Protein AF-A0A7C2TZE7-F1 (afdb_monomer)

Sequence (298 aa):
MKKILPLFGFMFGLFTLPTWSQPNPSKLKIFISVDMEGIGGVVHGDQTSASGGEYNRARKLMVEEVNAAIAGALEAGATEILVNDSHGSMRNILLEDLRPPAQLLSNFFKPMGMMQGLDQTFNAVFFIGYHAKAGSAVGVLAHTGSSTIVDLKINGVSVGEGGMNIFAAGALGVPVVLVTGDQETVAQTRQLINNVEGVIVKEAIGTNAAKFMQPEEARKLIRDGARDALRRLKEFKPYRLASPYKFEITFSTTAHADIAEQIPTVTRQDAKTISYTTSDYLSGYRLLRVLYRYLRAD

Radius of gyration: 22.99 Å; Cα contacts (8 Å, |Δi|>4): 644; chains: 1; bounding box: 63×89×57 Å

Structure (mmCIF, N/CA/C/O backbone):
data_AF-A0A7C2TZE7-F1
#
_entry.id   AF-A0A7C2TZE7-F1
#
loop_
_atom_site.group_PDB
_atom_site.id
_atom_site.type_symbol
_atom_site.label_atom_id
_atom_site.label_alt_id
_atom_site.label_comp_id
_atom_site.label_asym_id
_atom_site.label_entity_id
_atom_site.label_seq_id
_atom_site.pdbx_PDB_ins_code
_atom_site.Cartn_x
_atom_site.Cartn_y
_atom_site.Cartn_z
_atom_site.occupancy
_atom_site.B_iso_or_equiv
_atom_site.auth_seq_id
_atom_site.auth_comp_id
_atom_site.auth_asym_id
_atom_site.auth_atom_id
_atom_site.pdbx_PDB_model_num
ATOM 1 N N . MET A 1 1 ? -42.428 69.231 -30.326 1.00 41.62 1 MET A N 1
ATOM 2 C CA . MET A 1 1 ? -42.175 68.263 -31.419 1.00 41.62 1 MET A CA 1
ATOM 3 C C . MET A 1 1 ? -40.834 67.585 -31.176 1.00 41.62 1 MET A C 1
ATOM 5 O O . MET A 1 1 ? -39.886 68.284 -30.866 1.00 41.62 1 MET A O 1
ATOM 9 N N . LYS A 1 2 ? -40.801 66.255 -31.344 1.00 42.66 2 LYS A N 1
ATOM 10 C CA . LYS A 1 2 ? -39.636 65.346 -31.399 1.00 42.66 2 LYS A CA 1
ATOM 11 C C . LYS A 1 2 ? -38.809 65.137 -30.115 1.00 42.66 2 LYS A C 1
ATOM 13 O O . LYS A 1 2 ? -37.950 65.924 -29.748 1.00 42.66 2 LYS A O 1
ATOM 18 N N . LYS A 1 3 ? -39.071 63.973 -29.504 1.00 42.41 3 LYS A N 1
ATOM 19 C CA . LYS A 1 3 ? -38.195 63.218 -28.597 1.00 42.41 3 LYS A CA 1
ATOM 20 C C . LYS A 1 3 ? -36.857 62.918 -29.288 1.00 42.41 3 LYS A C 1
ATOM 22 O O . LYS A 1 3 ? -36.888 62.428 -30.415 1.00 42.41 3 LYS A O 1
ATOM 27 N N . ILE A 1 4 ? -35.732 63.097 -28.596 1.00 44.69 4 ILE A N 1
ATOM 28 C CA . ILE A 1 4 ? -34.480 62.375 -28.874 1.00 44.69 4 ILE A CA 1
ATOM 29 C C . ILE A 1 4 ? -33.917 61.913 -27.524 1.00 44.69 4 ILE A C 1
ATOM 31 O O . ILE A 1 4 ? -33.669 62.714 -26.629 1.00 44.69 4 ILE A O 1
ATOM 35 N N . LEU A 1 5 ? -33.842 60.593 -27.380 1.00 42.66 5 LEU A N 1
ATOM 36 C CA . LEU A 1 5 ? -33.388 59.826 -26.221 1.00 42.66 5 LEU A CA 1
ATOM 37 C C . LEU A 1 5 ? -31.843 59.771 -26.221 1.00 42.66 5 LEU A C 1
ATOM 39 O O . LEU A 1 5 ? -31.273 59.686 -27.311 1.00 42.66 5 LEU A O 1
ATOM 43 N N . PRO A 1 6 ? -31.143 59.777 -25.071 1.00 47.00 6 PRO A N 1
ATOM 44 C CA . PRO A 1 6 ? -29.692 59.616 -25.060 1.00 47.00 6 PRO A CA 1
ATOM 45 C C . PRO A 1 6 ? -29.305 58.157 -25.341 1.00 47.00 6 PRO A C 1
ATOM 47 O O . PRO A 1 6 ? -29.829 57.225 -24.730 1.00 47.00 6 PRO A O 1
ATOM 50 N N . LEU A 1 7 ? -28.376 57.968 -26.277 1.00 40.66 7 LEU A N 1
ATOM 51 C CA . LEU A 1 7 ? -27.779 56.681 -26.620 1.00 40.66 7 LEU A CA 1
ATOM 52 C C . LEU A 1 7 ? -26.731 56.326 -25.549 1.00 40.66 7 LEU A C 1
ATOM 54 O O . LEU A 1 7 ? -25.614 56.836 -25.572 1.00 40.66 7 LEU A O 1
ATOM 58 N N . PHE A 1 8 ? -27.098 55.481 -24.584 1.00 41.75 8 PHE A N 1
ATOM 59 C CA . PHE A 1 8 ? -26.142 54.856 -23.667 1.00 41.75 8 PHE A CA 1
ATOM 60 C C . PHE A 1 8 ? -25.378 53.762 -24.424 1.00 41.75 8 PHE A C 1
ATOM 62 O O . PHE A 1 8 ? -25.946 52.735 -24.791 1.00 41.75 8 PHE A O 1
ATOM 69 N N . GLY A 1 9 ? -24.087 53.987 -24.670 1.00 38.91 9 GLY A N 1
ATOM 70 C CA . GLY A 1 9 ? -23.181 52.965 -25.187 1.00 38.91 9 GLY A CA 1
ATOM 71 C C . GLY A 1 9 ? -22.909 51.910 -24.117 1.00 38.91 9 GLY A C 1
ATOM 72 O O . GLY A 1 9 ? -22.138 52.148 -23.192 1.00 38.91 9 GLY A O 1
ATOM 73 N N . PHE A 1 10 ? -23.537 50.742 -24.239 1.00 40.19 10 PHE A N 1
ATOM 74 C CA . PHE A 1 10 ? -23.166 49.556 -23.472 1.00 40.19 10 PHE A CA 1
ATOM 75 C C . PHE A 1 10 ? -21.952 48.905 -24.149 1.00 40.19 10 PHE A C 1
ATOM 77 O O . PHE A 1 10 ? -22.080 48.257 -25.188 1.00 40.19 10 PHE A O 1
ATOM 84 N N . MET A 1 11 ? -20.760 49.088 -23.576 1.00 41.41 11 MET A N 1
ATOM 85 C CA . MET A 1 11 ? -19.605 48.243 -23.889 1.00 41.41 11 MET A CA 1
ATOM 86 C C . MET A 1 11 ? -19.910 46.818 -23.415 1.00 41.41 11 MET A C 1
ATOM 88 O O . MET A 1 11 ? -19.825 46.522 -22.224 1.00 41.41 11 MET A O 1
ATOM 92 N N . PHE A 1 12 ? -20.249 45.923 -24.343 1.00 40.91 12 PHE A N 1
ATOM 93 C CA . PHE A 1 12 ? -20.173 44.486 -24.097 1.00 40.91 12 PHE A CA 1
ATOM 94 C C . PHE A 1 12 ? -18.693 44.100 -24.003 1.00 40.91 12 PHE A C 1
ATOM 96 O O . PHE A 1 12 ? -18.028 43.857 -25.009 1.00 40.91 12 PHE A O 1
ATOM 103 N N . GLY A 1 13 ? -18.158 44.079 -22.782 1.00 42.09 13 GLY A N 1
ATOM 104 C CA . GLY A 1 13 ? -16.920 43.364 -22.507 1.00 42.09 13 GLY A CA 1
ATOM 105 C C . GLY A 1 13 ? -17.148 41.885 -22.807 1.00 42.09 13 GLY A C 1
ATOM 106 O O . GLY A 1 13 ? -18.014 4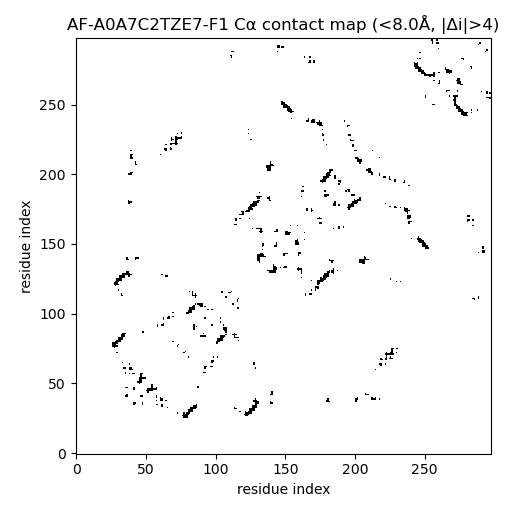1.260 -22.194 1.00 42.09 13 GLY A O 1
ATOM 107 N N . LEU A 1 14 ? -16.398 41.328 -23.761 1.00 43.56 14 LEU A N 1
ATOM 108 C CA . LEU A 1 14 ? -16.296 39.882 -23.920 1.00 43.56 14 LEU A CA 1
ATOM 109 C C . LEU A 1 14 ? -15.672 39.314 -22.641 1.00 43.56 14 LEU A C 1
ATOM 111 O O . LEU A 1 14 ? -14.454 39.289 -22.485 1.00 43.56 14 LEU A O 1
ATOM 115 N N . PHE A 1 15 ? -16.512 38.851 -21.718 1.00 42.97 15 PHE A N 1
ATOM 116 C CA . PHE A 1 15 ? -16.081 37.924 -20.685 1.00 42.97 15 PHE A CA 1
ATOM 117 C C . PHE A 1 15 ? -15.797 36.590 -21.371 1.00 42.97 15 PHE A C 1
ATOM 119 O O . PHE A 1 15 ? -16.703 35.806 -21.654 1.00 42.97 15 PHE A O 1
ATOM 126 N N . THR A 1 16 ? -14.526 36.339 -21.672 1.00 45.34 16 THR A N 1
ATOM 127 C CA . THR A 1 16 ? -14.053 34.992 -21.977 1.00 45.34 16 THR A CA 1
ATOM 128 C C . THR A 1 16 ? -14.260 34.153 -20.722 1.00 45.34 16 THR A C 1
ATOM 130 O O . THR A 1 16 ? -13.518 34.284 -19.748 1.00 45.34 16 THR A O 1
ATOM 133 N N . LEU A 1 17 ? -15.309 33.331 -20.719 1.00 38.84 17 LEU A N 1
ATOM 134 C CA . LEU A 1 17 ? -15.465 32.267 -19.733 1.00 38.84 17 LEU A CA 1
ATOM 135 C C . LEU A 1 17 ? -14.164 31.449 -19.713 1.00 38.84 17 LEU A C 1
ATOM 137 O O . LEU A 1 17 ? -13.634 31.164 -20.793 1.00 38.84 17 LEU A O 1
ATOM 141 N N . PRO A 1 18 ? -13.630 31.072 -18.538 1.00 42.00 18 PRO A N 1
ATOM 142 C CA . PRO A 1 18 ? -12.481 30.187 -18.485 1.00 42.00 18 PRO A CA 1
ATOM 143 C C . PRO A 1 18 ? -12.870 28.897 -19.204 1.00 42.00 18 PRO A C 1
ATOM 145 O O . PRO A 1 18 ? -13.768 28.166 -18.780 1.00 42.00 18 PRO A O 1
ATOM 148 N N . THR A 1 19 ? -12.233 28.650 -20.344 1.00 40.41 19 THR A N 1
ATOM 149 C CA . THR A 1 19 ? -12.335 27.376 -21.036 1.00 40.41 19 THR A CA 1
ATOM 150 C C . THR A 1 19 ? -11.707 26.346 -20.116 1.00 40.41 19 THR A C 1
ATOM 152 O O . THR A 1 19 ? -10.484 26.289 -19.989 1.00 40.41 19 THR A O 1
ATOM 155 N N . TRP A 1 20 ? -12.541 25.560 -19.442 1.00 44.09 20 TRP A N 1
ATOM 156 C CA . TRP A 1 20 ? -12.111 24.318 -18.821 1.00 44.09 20 TRP A CA 1
ATOM 157 C C . TRP A 1 20 ? -11.429 23.504 -19.916 1.00 44.09 20 TRP A C 1
ATOM 159 O O . TRP A 1 20 ? -12.074 23.108 -20.892 1.00 44.09 20 TRP A O 1
ATOM 169 N N . SER A 1 21 ? -10.108 23.352 -19.817 1.00 46.38 21 SER A N 1
ATOM 170 C CA . SER A 1 21 ? -9.368 22.527 -20.756 1.00 46.38 21 SER A CA 1
ATOM 171 C C . SER A 1 21 ? -9.923 21.114 -20.648 1.00 46.38 21 SER A C 1
ATOM 173 O O . SER A 1 21 ? -9.940 20.504 -19.580 1.00 46.38 21 SER A O 1
ATOM 175 N N . GLN A 1 22 ? -10.434 20.604 -21.763 1.00 46.91 22 GLN A N 1
ATOM 176 C CA . GLN A 1 22 ? -10.773 19.194 -21.856 1.00 46.91 22 GLN A CA 1
ATOM 177 C C . GLN A 1 22 ? -9.486 18.391 -21.601 1.00 46.91 22 GLN A C 1
ATOM 179 O O . GLN A 1 22 ? -8.431 18.781 -22.119 1.00 46.91 22 GLN A O 1
ATOM 184 N N . PRO A 1 23 ? -9.525 17.313 -20.800 1.00 44.50 23 PRO A N 1
ATOM 185 C CA . PRO A 1 23 ? -8.349 16.494 -20.546 1.00 44.50 23 PRO A CA 1
ATOM 186 C C . PRO A 1 23 ? -7.764 16.023 -21.879 1.00 44.50 23 PRO A C 1
ATOM 188 O O . PRO A 1 23 ? -8.457 15.442 -22.712 1.00 44.50 23 PRO A O 1
ATOM 191 N N . ASN A 1 24 ? -6.484 16.331 -22.091 1.00 46.84 24 ASN A N 1
ATOM 192 C CA . ASN A 1 24 ? -5.749 15.945 -23.286 1.00 46.84 24 ASN A CA 1
ATOM 193 C C . ASN A 1 24 ? -5.715 14.403 -23.369 1.00 46.84 24 ASN A C 1
ATOM 195 O O . ASN A 1 24 ? -5.163 13.777 -22.462 1.00 46.84 24 ASN A O 1
ATOM 199 N N . PRO A 1 25 ? -6.262 13.768 -24.420 1.00 54.38 25 PRO A N 1
ATOM 200 C CA . PRO A 1 25 ? -6.402 12.313 -24.484 1.00 54.38 25 PRO A CA 1
ATOM 201 C C . 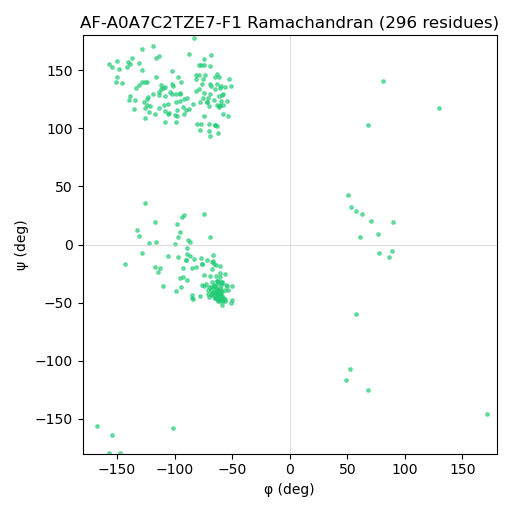PRO A 1 25 ? -5.089 11.541 -24.752 1.00 54.38 25 PRO A C 1
ATOM 203 O O . PRO A 1 25 ? -5.136 10.447 -25.303 1.00 54.38 25 PRO A O 1
ATOM 206 N N . SER A 1 26 ? -3.910 12.064 -24.393 1.00 58.66 26 SER A N 1
ATOM 207 C CA . SER A 1 26 ? -2.628 11.549 -24.914 1.00 58.66 26 SER A CA 1
ATOM 208 C C . SER A 1 26 ? -1.517 11.243 -23.905 1.00 58.66 26 SER A C 1
ATOM 210 O O . SER A 1 26 ? -0.414 10.911 -24.332 1.00 58.66 26 SER A O 1
ATOM 212 N N . LYS A 1 27 ? -1.758 11.296 -22.589 1.00 85.31 27 LYS A N 1
ATOM 213 C CA . LYS A 1 27 ? -0.718 10.946 -21.607 1.00 85.31 27 LYS A CA 1
ATOM 214 C C . LYS A 1 27 ? -1.183 9.877 -20.636 1.00 85.31 27 LYS A C 1
ATOM 216 O O . LYS A 1 27 ? -2.014 10.145 -19.777 1.00 85.31 27 LYS A O 1
ATOM 221 N N . LEU A 1 28 ? -0.629 8.674 -20.781 1.00 96.25 28 LEU A N 1
ATOM 222 C CA . LEU A 1 28 ? -0.855 7.574 -19.853 1.00 96.25 28 LEU A CA 1
ATOM 223 C C . LEU A 1 28 ? -0.002 7.810 -18.595 1.00 96.25 28 LEU A C 1
ATOM 225 O O . LEU A 1 28 ? 1.222 7.651 -18.622 1.00 96.25 28 LEU A O 1
ATOM 229 N N . LYS A 1 29 ? -0.658 8.248 -17.516 1.00 98.38 29 LYS A N 1
ATOM 230 C CA . LYS A 1 29 ? -0.055 8.641 -16.239 1.00 98.38 29 LYS A CA 1
ATOM 231 C C . LYS A 1 29 ? -0.295 7.574 -15.172 1.00 98.38 29 LYS A C 1
ATOM 233 O O . LYS A 1 29 ? -1.443 7.253 -14.853 1.00 98.38 29 LYS A O 1
ATOM 238 N N . ILE A 1 30 ? 0.786 7.038 -14.612 1.00 98.81 30 ILE A N 1
ATOM 239 C CA . ILE A 1 30 ? 0.766 5.898 -13.686 1.00 98.81 30 ILE A CA 1
ATOM 240 C C . ILE A 1 30 ? 1.220 6.338 -12.298 1.00 98.81 30 ILE A C 1
ATOM 242 O O . ILE A 1 30 ? 2.255 6.991 -12.146 1.00 98.81 30 ILE A O 1
ATOM 246 N N . PHE A 1 31 ? 0.451 5.959 -11.282 1.00 98.94 31 PHE A N 1
ATOM 247 C CA . PHE A 1 31 ? 0.837 6.103 -9.886 1.00 98.94 31 PHE A CA 1
ATOM 248 C C . PHE A 1 31 ? 1.297 4.751 -9.352 1.00 98.94 31 PHE A C 1
ATOM 250 O O . PHE A 1 31 ? 0.589 3.757 -9.494 1.00 98.94 31 PHE A O 1
ATOM 257 N N . ILE A 1 32 ? 2.464 4.707 -8.724 1.00 98.94 32 ILE A N 1
ATOM 258 C CA . ILE A 1 32 ? 3.000 3.501 -8.101 1.00 98.94 32 ILE A CA 1
ATOM 259 C C . ILE A 1 32 ? 3.109 3.775 -6.608 1.00 98.94 32 ILE A C 1
ATOM 261 O O . ILE A 1 32 ? 3.926 4.592 -6.194 1.00 98.94 32 ILE A O 1
ATOM 265 N N . SER A 1 33 ? 2.305 3.091 -5.801 1.00 98.94 33 SER A N 1
ATOM 266 C CA . SER A 1 33 ? 2.538 3.012 -4.362 1.00 98.94 33 SER A CA 1
ATOM 267 C C . SER A 1 33 ? 3.383 1.777 -4.088 1.00 98.94 33 SER A C 1
ATOM 269 O O . SER A 1 33 ? 3.040 0.686 -4.549 1.00 98.94 33 SER A O 1
ATOM 271 N N . VAL A 1 34 ? 4.513 1.951 -3.406 1.00 98.88 34 VAL A N 1
ATOM 272 C CA . VAL A 1 34 ? 5.460 0.862 -3.154 1.00 98.88 34 VAL A CA 1
ATOM 273 C C . VAL A 1 34 ? 5.701 0.673 -1.668 1.00 98.88 34 VAL A C 1
ATOM 275 O O . VAL A 1 34 ? 6.093 1.605 -0.965 1.00 98.88 34 VAL A O 1
ATOM 278 N N . ASP A 1 35 ? 5.511 -0.561 -1.235 1.00 98.69 35 ASP A N 1
ATOM 279 C CA . ASP A 1 35 ? 5.730 -1.035 0.118 1.00 98.69 35 ASP A CA 1
ATOM 280 C C . ASP A 1 35 ? 6.812 -2.134 0.145 1.00 98.69 35 ASP A C 1
ATOM 282 O O . ASP A 1 35 ? 7.300 -2.533 -0.919 1.00 98.69 35 ASP A O 1
ATOM 286 N N . MET A 1 36 ? 7.282 -2.563 1.323 1.00 98.62 36 MET A N 1
ATOM 287 C CA . MET A 1 36 ? 8.494 -3.396 1.421 1.00 98.62 36 MET A CA 1
ATOM 288 C C . MET A 1 36 ? 8.229 -4.847 1.830 1.00 98.62 36 MET A C 1
ATOM 290 O O . MET A 1 36 ? 8.902 -5.760 1.344 1.00 98.62 36 MET A O 1
ATOM 294 N N . GLU A 1 37 ? 7.255 -5.084 2.698 1.00 98.56 37 GLU A N 1
ATOM 295 C CA . GLU A 1 37 ? 6.948 -6.382 3.295 1.00 98.56 37 GLU A CA 1
ATOM 296 C C . GLU A 1 37 ? 6.623 -7.428 2.239 1.00 98.56 37 GLU A C 1
ATOM 298 O O . GLU A 1 37 ? 6.959 -8.592 2.436 1.00 98.56 37 GLU A O 1
ATOM 303 N N . GLY A 1 38 ? 6.000 -7.033 1.125 1.00 98.50 38 GLY A N 1
ATOM 304 C CA . GLY A 1 38 ? 5.590 -7.894 0.017 1.00 98.50 38 GLY A CA 1
ATOM 305 C C . GLY A 1 38 ? 6.655 -8.138 -1.051 1.00 98.50 38 GLY A C 1
ATOM 306 O O . GLY A 1 38 ? 6.470 -9.037 -1.868 1.00 98.50 38 GLY A O 1
ATOM 307 N N . ILE A 1 39 ? 7.78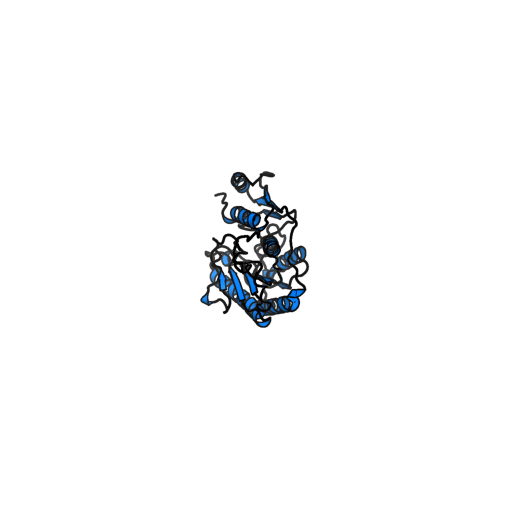1 -7.420 -1.022 1.00 98.75 39 ILE A N 1
ATOM 308 C CA . ILE A 1 39 ? 8.855 -7.537 -2.022 1.00 98.75 39 ILE A CA 1
ATOM 309 C C . ILE A 1 39 ? 9.449 -8.956 -2.033 1.00 98.75 39 ILE A C 1
ATOM 311 O O . ILE A 1 39 ? 9.565 -9.624 -0.990 1.00 98.75 39 ILE A O 1
ATOM 315 N N . GLY A 1 40 ? 9.832 -9.439 -3.215 1.00 97.94 40 GLY A N 1
ATOM 316 C CA . GLY A 1 40 ? 10.539 -10.700 -3.398 1.00 97.94 40 GLY A CA 1
ATOM 317 C C . GLY A 1 40 ? 11.860 -10.719 -2.626 1.00 97.94 40 GLY A C 1
ATOM 318 O O . GLY A 1 40 ? 12.682 -9.812 -2.711 1.00 97.94 40 GLY A O 1
ATOM 319 N N . GLY A 1 41 ? 12.074 -11.770 -1.837 1.00 96.88 41 GLY A N 1
ATOM 320 C CA . GLY A 1 41 ? 13.238 -11.908 -0.959 1.00 96.88 41 GLY A CA 1
ATOM 321 C C . GLY A 1 41 ? 13.073 -11.312 0.444 1.00 96.88 41 GLY A C 1
ATOM 322 O O . GLY A 1 41 ? 13.963 -11.534 1.262 1.00 96.88 41 GLY A O 1
ATOM 323 N N . VAL A 1 42 ? 11.966 -10.621 0.756 1.00 98.38 42 VAL A N 1
ATOM 324 C CA . VAL A 1 42 ? 11.642 -10.104 2.105 1.00 98.38 42 VAL A CA 1
ATOM 325 C C . VAL A 1 42 ? 10.737 -11.077 2.873 1.00 98.38 42 VAL A C 1
ATOM 327 O O . VAL A 1 42 ? 9.715 -11.521 2.347 1.00 98.38 42 VAL A O 1
ATOM 330 N N . VAL A 1 43 ? 11.102 -11.415 4.113 1.00 97.56 43 VAL 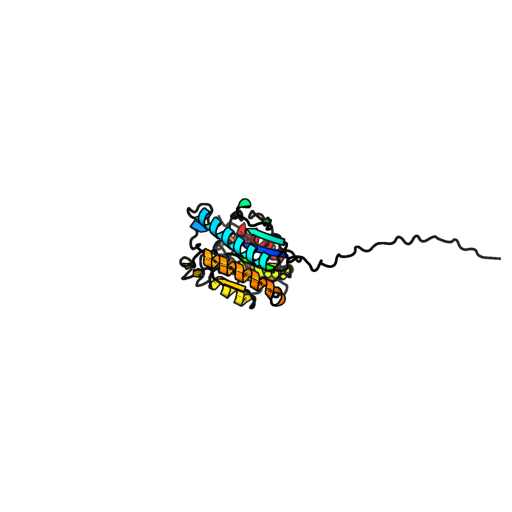A N 1
ATOM 331 C CA . VAL A 1 43 ? 10.319 -12.273 5.031 1.00 97.56 43 VAL A CA 1
ATOM 332 C C . VAL A 1 43 ? 10.393 -11.852 6.500 1.00 97.56 43 VAL A C 1
ATOM 334 O O . VAL A 1 43 ? 9.557 -12.276 7.296 1.00 97.56 43 VAL A O 1
ATOM 337 N N . HIS A 1 44 ? 11.371 -11.027 6.880 1.00 96.88 44 HIS A N 1
ATOM 338 C CA . HIS A 1 44 ? 11.615 -10.668 8.276 1.00 96.88 44 HIS A CA 1
ATOM 339 C C . HIS A 1 44 ? 11.752 -9.157 8.494 1.00 96.88 44 HIS A C 1
ATOM 341 O O . HIS A 1 44 ? 12.163 -8.425 7.595 1.00 96.88 44 HIS A O 1
ATOM 347 N N . GLY A 1 45 ? 11.484 -8.701 9.723 1.00 95.69 45 GLY A N 1
ATOM 348 C CA . GLY A 1 45 ? 11.578 -7.290 10.113 1.00 95.69 45 GLY A CA 1
ATOM 349 C C . GLY A 1 45 ? 12.977 -6.676 9.956 1.00 95.69 45 GLY A C 1
ATOM 350 O O . GLY A 1 45 ? 13.103 -5.479 9.716 1.00 95.69 45 GLY A O 1
ATOM 351 N N . ASP A 1 46 ? 14.041 -7.483 9.989 1.00 96.12 46 ASP A N 1
ATOM 352 C CA . ASP A 1 46 ? 15.416 -7.004 9.732 1.00 96.12 46 ASP A CA 1
ATOM 353 C C . ASP A 1 46 ? 15.633 -6.523 8.294 1.00 96.12 46 ASP A C 1
ATOM 355 O O . ASP A 1 46 ? 16.610 -5.837 7.994 1.00 96.12 46 ASP A O 1
ATOM 359 N N . GLN A 1 47 ? 14.733 -6.906 7.394 1.00 97.94 47 GLN A N 1
ATOM 360 C CA . GLN A 1 47 ? 14.735 -6.479 6.005 1.00 97.94 47 GLN A CA 1
ATOM 361 C C . GLN A 1 47 ? 13.859 -5.243 5.807 1.00 97.94 47 GLN A C 1
ATOM 363 O O . GLN A 1 47 ? 14.064 -4.529 4.836 1.00 97.94 47 GLN A O 1
ATOM 368 N N . THR A 1 48 ? 12.926 -4.959 6.723 1.00 97.19 48 THR A N 1
ATOM 369 C CA . THR A 1 48 ? 11.996 -3.824 6.630 1.00 97.19 48 THR A CA 1
ATOM 370 C C . THR A 1 48 ? 12.337 -2.675 7.586 1.00 97.19 48 THR A C 1
ATOM 372 O O . THR A 1 48 ? 11.812 -1.574 7.444 1.00 97.19 48 THR A O 1
ATOM 375 N N . SER A 1 49 ? 13.266 -2.856 8.526 1.00 95.50 49 SER A N 1
ATOM 376 C CA . SER A 1 49 ? 13.697 -1.799 9.448 1.00 95.50 49 SER A CA 1
ATOM 377 C C . SER A 1 49 ? 15.029 -1.173 9.048 1.00 95.50 49 SER A C 1
ATOM 379 O O . SER A 1 49 ? 16.001 -1.881 8.820 1.00 95.50 49 SER A O 1
ATOM 381 N N . ALA A 1 50 ? 15.138 0.157 9.119 1.00 93.69 50 ALA A N 1
ATOM 382 C CA . ALA A 1 50 ? 16.399 0.870 8.889 1.00 93.69 50 ALA A CA 1
ATOM 383 C C . ALA A 1 50 ? 17.536 0.498 9.859 1.00 93.69 50 ALA A C 1
ATOM 385 O O . ALA A 1 50 ? 18.699 0.770 9.567 1.00 93.69 50 ALA A O 1
ATOM 386 N N . SER A 1 51 ? 17.210 -0.107 11.004 1.00 95.38 51 SER A N 1
ATOM 387 C CA . SER A 1 51 ? 18.188 -0.647 11.955 1.00 95.38 51 SER A CA 1
ATOM 388 C C . SER A 1 51 ? 18.576 -2.104 11.677 1.00 95.38 51 SER A C 1
ATOM 390 O O . SER A 1 51 ? 19.451 -2.633 12.356 1.00 95.38 51 SER A O 1
ATOM 392 N N . GLY A 1 52 ? 17.898 -2.771 10.744 1.00 96.50 52 GLY A N 1
ATOM 393 C CA . GLY A 1 52 ? 18.104 -4.177 10.425 1.00 96.50 52 GLY A CA 1
ATOM 394 C C . GLY A 1 52 ? 19.301 -4.394 9.500 1.00 96.50 52 GLY A C 1
ATOM 395 O O . GLY A 1 52 ? 19.555 -3.608 8.585 1.00 96.50 52 GLY A O 1
ATOM 396 N N . GLY A 1 53 ? 20.041 -5.483 9.726 1.00 97.06 53 GLY A N 1
ATOM 397 C CA . GLY A 1 53 ? 21.272 -5.783 8.983 1.00 97.06 53 GLY A CA 1
ATOM 398 C C . GLY A 1 53 ? 21.061 -6.030 7.484 1.00 97.06 53 GLY A C 1
ATOM 399 O O . GLY A 1 53 ? 21.944 -5.734 6.684 1.00 97.06 53 GLY A O 1
ATOM 400 N N . GLU A 1 54 ? 19.874 -6.500 7.089 1.00 97.50 54 GLU A N 1
ATOM 401 C CA . GLU A 1 54 ? 19.550 -6.860 5.700 1.00 97.50 54 GLU A CA 1
ATOM 402 C C . GLU A 1 54 ? 18.766 -5.769 4.949 1.00 97.50 54 GLU A C 1
ATOM 404 O O . GLU A 1 54 ? 18.443 -5.920 3.768 1.00 97.50 54 GLU A O 1
ATOM 409 N N . TYR A 1 55 ? 18.475 -4.642 5.598 1.00 98.25 55 TYR A N 1
ATOM 410 C CA . TYR A 1 55 ? 17.626 -3.586 5.050 1.00 98.25 55 TYR A CA 1
ATOM 411 C C . TYR A 1 55 ? 18.160 -2.976 3.751 1.00 98.25 55 TYR A C 1
ATOM 413 O O . TYR A 1 55 ? 17.406 -2.760 2.807 1.00 98.25 55 TYR A O 1
ATOM 421 N N . ASN A 1 56 ? 19.473 -2.754 3.630 1.00 98.06 56 ASN A N 1
ATOM 422 C CA . ASN A 1 56 ? 20.041 -2.208 2.390 1.00 98.06 56 ASN A CA 1
ATOM 423 C C . ASN A 1 56 ? 19.893 -3.169 1.202 1.00 98.06 56 ASN A C 1
ATOM 425 O O . ASN A 1 56 ? 19.643 -2.730 0.079 1.00 98.06 56 ASN A O 1
ATOM 429 N N . ARG A 1 57 ? 19.983 -4.480 1.446 1.00 97.88 57 ARG A N 1
ATOM 430 C CA . ARG A 1 57 ? 19.700 -5.487 0.420 1.00 97.88 57 ARG A CA 1
ATOM 431 C C . ARG A 1 57 ? 18.217 -5.474 0.042 1.00 97.88 57 ARG A C 1
ATOM 433 O O . ARG A 1 57 ? 17.906 -5.514 -1.144 1.00 97.88 57 ARG A O 1
ATOM 440 N N . ALA A 1 58 ? 17.318 -5.371 1.019 1.00 98.44 58 ALA A N 1
ATOM 441 C CA . ALA A 1 58 ? 15.877 -5.288 0.777 1.00 98.44 58 ALA A CA 1
ATOM 442 C C . ALA A 1 58 ? 15.484 -4.042 -0.033 1.00 98.44 58 ALA A C 1
ATOM 444 O O . ALA A 1 58 ? 14.727 -4.152 -0.991 1.00 98.44 58 ALA A O 1
ATOM 445 N N . ARG A 1 59 ? 16.069 -2.875 0.266 1.00 98.44 59 ARG A N 1
ATOM 446 C CA . ARG A 1 59 ? 15.880 -1.635 -0.512 1.00 98.44 59 ARG A CA 1
ATOM 447 C C . ARG A 1 59 ? 16.288 -1.788 -1.972 1.00 98.44 59 ARG A C 1
ATOM 449 O O . ARG A 1 59 ? 15.587 -1.299 -2.854 1.00 98.44 59 ARG A O 1
ATOM 456 N N . LYS A 1 60 ? 17.399 -2.488 -2.227 1.00 98.62 60 LYS A N 1
ATOM 457 C CA . LYS A 1 60 ? 17.841 -2.791 -3.590 1.00 98.62 60 LYS A CA 1
ATOM 458 C C . LYS A 1 60 ? 16.831 -3.682 -4.318 1.00 98.62 60 LYS A C 1
ATOM 460 O O . LYS A 1 60 ? 16.453 -3.376 -5.441 1.00 98.62 60 LYS A O 1
ATOM 465 N N . LEU A 1 61 ? 16.342 -4.738 -3.667 1.00 98.69 61 LEU A N 1
ATOM 466 C CA . LEU A 1 61 ? 15.296 -5.596 -4.237 1.00 98.69 61 LEU A CA 1
ATOM 467 C C . LEU A 1 61 ? 14.004 -4.803 -4.511 1.00 98.69 61 LEU A C 1
ATOM 469 O O . LEU A 1 61 ? 13.431 -4.917 -5.590 1.00 98.69 61 LEU A O 1
ATOM 473 N N . MET A 1 62 ? 13.606 -3.935 -3.577 1.00 98.81 62 MET A N 1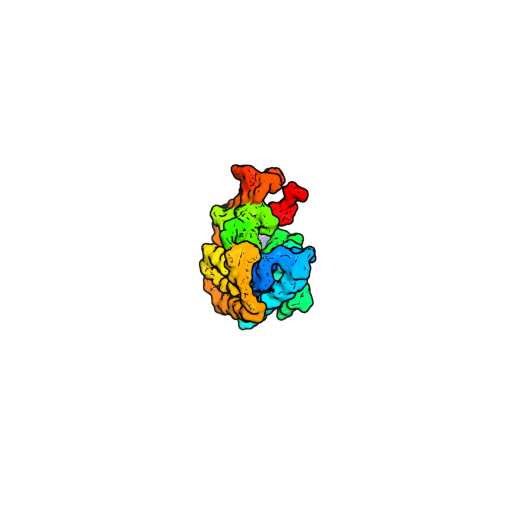
ATOM 474 C CA . MET A 1 62 ? 12.425 -3.074 -3.682 1.00 98.81 62 MET A CA 1
ATOM 475 C C . MET A 1 62 ? 12.491 -2.157 -4.908 1.00 98.81 62 MET A C 1
ATOM 477 O O . MET A 1 62 ? 11.561 -2.142 -5.715 1.00 98.81 62 MET A O 1
ATOM 481 N N . VAL A 1 63 ? 13.586 -1.407 -5.091 1.00 98.88 63 VAL A N 1
ATOM 482 C CA . VAL A 1 63 ? 13.709 -0.507 -6.251 1.00 98.88 63 VAL A CA 1
ATOM 483 C C . VAL A 1 63 ? 13.822 -1.281 -7.567 1.00 98.88 63 VAL A C 1
ATOM 485 O O . VAL A 1 63 ? 13.303 -0.828 -8.585 1.00 98.88 63 VAL A O 1
ATOM 488 N N . GLU A 1 64 ? 14.425 -2.473 -7.573 1.00 98.88 64 GLU A N 1
ATOM 489 C CA . GLU A 1 64 ? 14.499 -3.306 -8.776 1.00 98.88 64 GLU A CA 1
ATOM 490 C C . GLU A 1 64 ? 13.125 -3.858 -9.207 1.00 98.88 64 GLU A C 1
ATOM 492 O O . GLU A 1 64 ? 12.843 -3.909 -10.408 1.00 98.88 64 GLU A O 1
ATOM 497 N N . GLU A 1 65 ? 12.244 -4.214 -8.266 1.00 98.88 65 GLU A N 1
ATOM 498 C CA . GLU A 1 65 ? 10.849 -4.579 -8.561 1.00 98.88 65 GLU A CA 1
ATOM 499 C C . GLU A 1 65 ? 10.031 -3.378 -9.061 1.00 98.88 65 GLU A C 1
ATOM 501 O O . GLU A 1 65 ? 9.316 -3.485 -10.062 1.00 98.88 65 GLU A O 1
ATOM 506 N N . VAL A 1 66 ? 10.202 -2.199 -8.451 1.00 98.94 66 VAL A N 1
ATOM 507 C CA . VAL A 1 66 ? 9.601 -0.947 -8.949 1.00 98.94 66 VAL A CA 1
ATOM 508 C C . VAL A 1 66 ? 10.076 -0.632 -10.367 1.00 98.94 66 VAL A C 1
ATOM 510 O O . VAL A 1 66 ? 9.265 -0.320 -11.238 1.00 98.94 66 VAL A O 1
ATOM 513 N N . ASN A 1 67 ? 11.375 -0.758 -10.638 1.00 98.94 67 ASN A N 1
ATOM 514 C CA . ASN A 1 67 ? 11.950 -0.513 -11.959 1.00 98.94 67 ASN A CA 1
ATOM 515 C C . ASN A 1 67 ? 11.426 -1.490 -13.017 1.00 98.94 67 ASN A C 1
ATOM 517 O O . ASN A 1 67 ? 11.292 -1.109 -14.184 1.00 98.94 67 ASN A O 1
ATOM 521 N N . ALA A 1 68 ? 11.093 -2.721 -12.627 1.00 98.94 68 ALA A N 1
ATOM 522 C CA . ALA A 1 68 ? 10.428 -3.673 -13.504 1.00 98.94 68 ALA A CA 1
ATOM 523 C C . ALA A 1 68 ? 8.989 -3.243 -13.835 1.00 98.94 68 ALA A C 1
ATOM 525 O O . ALA A 1 68 ? 8.609 -3.251 -15.008 1.00 98.94 68 ALA A O 1
ATOM 526 N N . ALA A 1 69 ? 8.223 -2.777 -12.842 1.00 98.94 69 ALA A N 1
ATOM 527 C CA . ALA A 1 69 ? 6.885 -2.225 -13.064 1.00 98.94 69 ALA A CA 1
ATOM 528 C C . ALA A 1 69 ? 6.924 -0.973 -13.960 1.00 98.94 69 ALA A C 1
ATOM 530 O O . ALA A 1 69 ? 6.120 -0.846 -14.883 1.00 98.94 69 ALA A O 1
ATOM 531 N N . ILE A 1 70 ? 7.902 -0.082 -13.745 1.00 98.94 70 ILE A N 1
ATOM 532 C CA . ILE A 1 70 ? 8.155 1.088 -14.600 1.00 98.94 70 ILE A CA 1
ATOM 533 C C . ILE A 1 70 ? 8.449 0.644 -16.034 1.00 98.94 70 ILE A C 1
ATOM 535 O O . ILE A 1 70 ? 7.866 1.187 -16.966 1.00 98.94 70 ILE A O 1
ATOM 539 N N . ALA A 1 71 ? 9.325 -0.344 -16.234 1.00 98.88 71 ALA A N 1
ATOM 540 C CA . ALA A 1 71 ? 9.643 -0.844 -17.571 1.00 98.88 71 ALA A CA 1
ATOM 541 C C . ALA A 1 71 ? 8.392 -1.376 -18.292 1.00 98.88 71 ALA A C 1
ATOM 543 O O . ALA A 1 71 ? 8.149 -0.997 -19.436 1.00 98.88 71 ALA A O 1
ATOM 544 N N . GLY A 1 72 ? 7.561 -2.163 -17.604 1.00 98.88 72 GLY A N 1
ATOM 545 C CA . GLY A 1 72 ? 6.300 -2.666 -18.154 1.00 98.88 72 GLY A CA 1
ATOM 546 C C . GLY A 1 72 ? 5.312 -1.545 -18.478 1.00 98.88 72 GLY A C 1
ATOM 547 O O . GLY A 1 72 ? 4.664 -1.561 -19.524 1.00 98.88 72 GLY A O 1
ATOM 548 N N . ALA A 1 73 ? 5.253 -0.517 -17.627 1.00 98.81 73 ALA A N 1
ATOM 549 C CA . ALA A 1 73 ? 4.443 0.666 -17.881 1.00 98.81 73 ALA A CA 1
ATOM 550 C C . ALA A 1 73 ? 4.886 1.422 -19.138 1.00 98.81 73 ALA A C 1
ATOM 552 O O . ALA A 1 73 ? 4.055 1.774 -19.977 1.00 98.81 73 ALA A O 1
ATOM 553 N N . LEU A 1 74 ? 6.194 1.633 -19.300 1.00 98.62 74 LEU A N 1
ATOM 554 C CA . LEU A 1 74 ? 6.769 2.277 -20.482 1.00 98.62 74 LEU A CA 1
ATOM 555 C C . LEU A 1 74 ? 6.519 1.450 -21.755 1.00 98.62 74 LEU A C 1
ATOM 557 O O . LEU A 1 74 ? 6.152 2.016 -22.781 1.00 98.62 74 LEU A O 1
ATOM 561 N N . GLU A 1 75 ? 6.632 0.119 -21.687 1.00 98.50 75 GLU A N 1
ATOM 562 C CA . GLU A 1 75 ? 6.287 -0.794 -22.793 1.00 98.50 75 GLU A CA 1
ATOM 563 C C . GLU A 1 75 ? 4.807 -0.703 -23.209 1.00 98.50 75 GLU A C 1
ATOM 565 O O . GLU A 1 75 ? 4.468 -0.956 -24.368 1.00 98.50 75 GLU A O 1
ATOM 570 N N . ALA A 1 76 ? 3.919 -0.334 -22.282 1.00 98.06 76 ALA A N 1
ATOM 571 C CA . ALA A 1 76 ? 2.504 -0.078 -22.547 1.00 98.06 76 ALA A CA 1
ATOM 572 C C . ALA A 1 76 ? 2.199 1.379 -22.950 1.00 98.06 76 ALA A C 1
ATOM 574 O O . ALA A 1 76 ? 1.035 1.722 -23.155 1.00 98.06 76 ALA A O 1
ATOM 575 N N . GLY A 1 77 ? 3.221 2.229 -23.093 1.00 97.62 77 GLY A N 1
ATOM 576 C CA . GLY A 1 77 ? 3.080 3.615 -23.540 1.00 97.62 77 GLY A CA 1
ATOM 577 C C . GLY A 1 77 ? 2.858 4.634 -22.420 1.00 97.62 77 GLY A C 1
ATOM 578 O O . GLY A 1 77 ? 2.371 5.729 -22.698 1.00 97.62 77 GLY A O 1
ATOM 579 N N . ALA A 1 78 ? 3.190 4.308 -21.164 1.00 98.12 78 ALA A N 1
ATOM 580 C CA . ALA A 1 78 ? 3.174 5.289 -20.080 1.00 98.12 78 ALA A CA 1
ATOM 581 C C . ALA A 1 78 ? 4.149 6.437 -20.375 1.00 98.12 78 ALA A C 1
ATOM 583 O O . ALA A 1 78 ? 5.293 6.213 -20.767 1.00 98.12 78 ALA A O 1
ATOM 584 N N . THR A 1 79 ? 3.704 7.672 -20.161 1.00 97.00 79 THR A N 1
ATOM 585 C CA . THR A 1 79 ? 4.505 8.880 -20.420 1.00 97.00 79 THR A CA 1
ATOM 586 C C . THR A 1 79 ? 4.879 9.624 -19.146 1.00 97.00 79 THR A C 1
ATOM 588 O O . THR A 1 79 ? 5.813 10.419 -19.149 1.00 97.00 79 THR A O 1
ATOM 591 N N . GLU A 1 80 ? 4.144 9.393 -18.058 1.00 97.94 80 GLU A N 1
ATOM 592 C CA . GLU A 1 80 ? 4.360 10.036 -16.764 1.00 97.94 80 GLU A CA 1
ATOM 593 C C . GLU A 1 80 ? 4.187 8.995 -15.657 1.00 97.94 80 GLU A C 1
ATOM 595 O O . GLU A 1 80 ? 3.184 8.282 -15.617 1.00 97.94 80 GLU A O 1
ATOM 600 N N . ILE A 1 81 ? 5.175 8.880 -14.768 1.00 98.81 81 ILE A N 1
ATOM 601 C CA . ILE A 1 81 ? 5.166 7.884 -13.695 1.00 98.81 81 ILE A CA 1
ATOM 602 C C . ILE A 1 81 ? 5.578 8.561 -12.393 1.00 98.81 81 ILE A C 1
ATOM 604 O O . ILE A 1 81 ? 6.651 9.160 -12.309 1.00 98.81 81 ILE A O 1
ATOM 608 N N . LEU A 1 82 ? 4.721 8.453 -11.380 1.00 98.88 82 LEU A N 1
ATOM 609 C CA . LEU A 1 82 ? 4.983 8.934 -10.029 1.00 98.88 82 LEU A CA 1
ATOM 610 C C . LEU A 1 82 ? 5.079 7.742 -9.082 1.00 98.88 82 LEU A C 1
ATOM 612 O O . LEU A 1 82 ? 4.103 7.018 -8.897 1.00 98.88 82 LEU A O 1
ATOM 616 N N . VAL A 1 83 ? 6.246 7.558 -8.478 1.00 98.94 83 VAL A N 1
ATOM 617 C CA . VAL A 1 83 ? 6.507 6.530 -7.473 1.00 98.94 83 VAL A CA 1
ATOM 618 C C . VAL A 1 83 ? 6.412 7.159 -6.096 1.00 98.94 83 VAL A C 1
ATOM 620 O O . VAL A 1 83 ? 7.127 8.107 -5.781 1.00 98.94 83 VAL A O 1
ATOM 623 N N . ASN A 1 84 ? 5.536 6.622 -5.261 1.00 98.88 84 ASN A N 1
ATOM 624 C CA . ASN A 1 84 ? 5.359 7.019 -3.881 1.00 98.88 84 ASN A CA 1
ATOM 625 C C . ASN A 1 84 ? 5.890 5.927 -2.958 1.00 98.88 84 ASN A C 1
ATOM 627 O O . ASN A 1 84 ? 5.253 4.889 -2.766 1.00 98.88 84 ASN A O 1
ATOM 631 N N . ASP A 1 85 ? 7.048 6.191 -2.360 1.00 98.75 85 ASP A N 1
ATOM 632 C CA . ASP A 1 85 ? 7.613 5.324 -1.335 1.00 98.75 85 ASP A CA 1
ATOM 633 C C . ASP A 1 85 ? 6.671 5.291 -0.126 1.00 98.75 85 ASP A C 1
ATOM 635 O O . ASP A 1 85 ? 6.339 6.340 0.428 1.00 98.75 85 ASP A O 1
ATOM 639 N N . SER A 1 86 ? 6.175 4.116 0.239 1.00 98.38 86 SER A N 1
ATOM 640 C CA . SER A 1 86 ? 5.042 3.963 1.155 1.00 98.38 86 SER A CA 1
ATOM 641 C C . SER A 1 86 ? 5.362 3.128 2.391 1.00 98.38 86 SER A C 1
ATOM 643 O O . SER A 1 86 ? 4.518 3.037 3.276 1.00 98.38 86 SER A O 1
ATOM 645 N N . HIS A 1 87 ? 6.607 2.662 2.521 1.00 98.19 87 HIS A N 1
ATOM 646 C CA . HIS A 1 87 ? 7.040 1.819 3.632 1.00 98.19 87 HIS A CA 1
ATOM 647 C C . HIS A 1 87 ? 7.697 2.606 4.772 1.00 98.19 87 HIS A C 1
ATOM 649 O O . HIS A 1 87 ? 8.650 3.356 4.543 1.00 98.19 87 HIS A O 1
ATOM 655 N N . GLY A 1 88 ? 7.283 2.393 6.023 1.00 95.81 88 GLY A N 1
ATOM 656 C CA . GLY A 1 88 ? 8.007 2.854 7.215 1.00 95.81 88 GLY A CA 1
ATOM 657 C C . GLY A 1 88 ? 8.360 4.354 7.216 1.00 95.81 88 GLY A C 1
ATOM 658 O O . GLY A 1 88 ? 7.510 5.224 7.437 1.00 95.81 88 GLY A O 1
ATOM 659 N N . SER A 1 89 ? 9.647 4.686 7.026 1.00 95.69 89 SER A N 1
ATOM 660 C CA . SER A 1 89 ? 10.107 6.089 6.941 1.00 95.69 89 SER A CA 1
ATOM 661 C C . SER A 1 89 ? 9.812 6.762 5.593 1.00 95.69 89 SER A C 1
ATOM 663 O O . SER A 1 89 ? 9.938 7.984 5.479 1.00 95.69 89 SER A O 1
ATOM 665 N N . MET A 1 90 ? 9.412 5.969 4.598 1.00 97.81 90 MET A N 1
ATOM 666 C CA . MET A 1 90 ? 9.150 6.331 3.207 1.00 97.81 90 MET A CA 1
ATOM 667 C C . MET A 1 90 ? 10.366 6.969 2.514 1.00 97.81 90 MET A C 1
ATOM 669 O O . MET A 1 90 ? 10.222 7.835 1.656 1.00 97.81 90 MET A O 1
ATOM 673 N N . ARG A 1 91 ? 11.580 6.602 2.943 1.00 97.62 91 ARG A N 1
ATOM 674 C CA . ARG A 1 91 ? 12.882 7.070 2.417 1.00 97.62 91 ARG A CA 1
ATOM 675 C C . ARG A 1 91 ? 13.767 5.884 2.019 1.00 97.62 91 ARG A C 1
ATOM 677 O O . ARG A 1 91 ? 14.971 5.874 2.263 1.00 97.62 91 ARG A O 1
ATOM 684 N N . ASN A 1 92 ? 13.134 4.842 1.505 1.00 98.44 92 ASN A N 1
ATOM 685 C CA . ASN A 1 92 ? 13.730 3.562 1.173 1.00 98.44 92 ASN A CA 1
ATOM 686 C C . ASN A 1 92 ? 14.355 3.615 -0.226 1.00 98.44 92 ASN A C 1
ATOM 688 O O . ASN A 1 92 ? 15.507 3.222 -0.395 1.00 98.44 92 ASN A O 1
ATOM 692 N N . ILE A 1 93 ? 13.648 4.152 -1.217 1.00 98.38 93 ILE A N 1
ATOM 693 C CA . ILE A 1 93 ? 14.164 4.246 -2.587 1.00 98.38 93 ILE A CA 1
ATOM 694 C C . ILE A 1 93 ? 15.200 5.371 -2.685 1.00 98.38 93 ILE A C 1
ATOM 696 O O . ILE A 1 93 ? 14.928 6.513 -2.310 1.00 98.38 93 ILE A O 1
ATOM 700 N N . LEU A 1 94 ? 16.389 5.036 -3.191 1.00 97.81 94 LEU A N 1
ATOM 701 C CA . LEU A 1 94 ? 17.389 6.016 -3.613 1.00 97.81 94 LEU A CA 1
ATOM 702 C C . LEU A 1 94 ? 17.001 6.554 -4.991 1.00 97.81 94 LEU A C 1
ATOM 704 O O . LEU A 1 94 ? 16.625 5.786 -5.876 1.00 97.81 94 LEU A O 1
ATOM 708 N N . LEU A 1 95 ? 17.055 7.874 -5.166 1.00 97.50 95 LEU A N 1
ATOM 709 C CA . LEU A 1 95 ? 16.580 8.516 -6.393 1.00 97.50 95 LEU A CA 1
ATOM 710 C C . LEU A 1 95 ? 17.438 8.116 -7.602 1.00 97.50 95 LEU A C 1
ATOM 712 O O . LEU A 1 95 ? 16.909 7.922 -8.690 1.00 97.50 95 LEU A O 1
ATOM 716 N N . GLU A 1 96 ? 18.742 7.964 -7.394 1.00 97.56 96 GLU A N 1
ATOM 717 C CA . GLU A 1 96 ? 19.729 7.554 -8.392 1.00 97.56 96 GLU A CA 1
ATOM 718 C C . GLU A 1 96 ? 19.564 6.105 -8.878 1.00 97.56 96 GLU A C 1
ATOM 720 O O . GLU A 1 96 ? 20.000 5.786 -9.983 1.00 97.56 96 GLU A O 1
ATOM 725 N N . ASP A 1 97 ? 18.887 5.255 -8.101 1.00 98.06 97 ASP A N 1
ATOM 726 C CA . ASP A 1 97 ? 18.580 3.872 -8.480 1.00 98.06 97 ASP A CA 1
ATOM 727 C C . ASP A 1 97 ? 17.231 3.755 -9.214 1.00 98.06 97 ASP A C 1
ATOM 729 O O . ASP A 1 97 ? 16.918 2.713 -9.801 1.00 98.06 97 ASP A O 1
ATOM 733 N N . LEU A 1 98 ? 16.404 4.806 -9.182 1.00 98.38 98 LEU A N 1
ATOM 734 C CA . LEU A 1 98 ? 15.077 4.800 -9.785 1.00 98.38 98 LEU A CA 1
ATOM 735 C C . LEU A 1 98 ? 15.152 5.064 -11.293 1.00 98.38 98 LEU A C 1
ATOM 737 O O . LEU A 1 98 ? 15.780 6.011 -11.766 1.00 98.38 98 LEU A O 1
ATOM 741 N N . ARG A 1 99 ? 14.449 4.241 -12.071 1.00 97.31 99 ARG A N 1
ATOM 742 C CA . ARG A 1 99 ? 14.442 4.307 -13.533 1.00 97.31 99 ARG A CA 1
ATOM 743 C C . ARG A 1 99 ? 13.804 5.610 -14.058 1.00 97.31 99 ARG A C 1
ATOM 745 O O . ARG A 1 99 ? 12.615 5.839 -13.823 1.00 97.31 99 ARG A O 1
ATOM 752 N N . PRO A 1 100 ? 14.510 6.402 -14.890 1.00 93.25 100 PRO A N 1
ATOM 753 C CA . PRO A 1 100 ? 13.901 7.515 -15.621 1.00 93.25 100 PRO A CA 1
ATOM 754 C C . PRO A 1 100 ? 12.821 7.032 -16.614 1.00 93.25 100 PRO A C 1
ATOM 756 O O . PRO A 1 100 ? 12.974 5.953 -17.195 1.00 93.25 100 PRO A O 1
ATOM 759 N N . PRO A 1 101 ? 11.745 7.807 -16.863 1.00 94.31 101 PRO A N 1
ATOM 760 C CA . PRO A 1 101 ? 11.498 9.180 -16.409 1.00 94.31 101 PRO A CA 1
ATOM 761 C C . PRO A 1 101 ? 10.685 9.273 -15.100 1.00 94.31 101 PRO A C 1
ATOM 763 O O . PRO A 1 101 ? 10.005 10.276 -14.880 1.00 94.31 101 PRO A O 1
ATOM 766 N N . ALA A 1 102 ? 10.684 8.235 -14.254 1.00 98.19 102 ALA A N 1
ATOM 767 C CA . ALA A 1 102 ? 9.866 8.233 -13.044 1.00 98.19 102 ALA A CA 1
ATOM 768 C C . ALA A 1 102 ? 10.304 9.308 -12.034 1.00 98.19 102 ALA A C 1
ATOM 770 O O . ALA A 1 102 ? 11.490 9.592 -11.869 1.00 98.19 102 ALA A O 1
ATOM 771 N N . GLN A 1 103 ? 9.326 9.885 -11.338 1.00 98.56 103 GLN A N 1
ATOM 772 C CA . GLN A 1 103 ? 9.534 10.819 -10.230 1.00 98.56 103 GLN A CA 1
ATOM 773 C C . GLN A 1 103 ? 9.316 10.107 -8.895 1.00 98.56 103 GLN A C 1
ATOM 775 O O . GLN A 1 103 ? 8.483 9.206 -8.810 1.00 98.56 103 GLN A O 1
ATOM 780 N N . LEU A 1 104 ? 10.018 10.539 -7.845 1.00 98.69 104 LEU A N 1
ATOM 781 C CA . LEU A 1 104 ? 9.937 9.940 -6.512 1.00 98.69 104 LEU A CA 1
ATOM 782 C C . LEU A 1 104 ? 9.312 10.899 -5.492 1.00 98.69 104 LEU A C 1
ATOM 784 O O . LEU A 1 104 ? 9.792 12.014 -5.292 1.00 98.69 104 LEU A O 1
ATOM 788 N N . LEU A 1 105 ? 8.299 10.420 -4.774 1.00 98.50 105 LEU A N 1
ATOM 789 C CA . LEU A 1 105 ? 7.791 11.017 -3.544 1.00 98.50 105 LEU A CA 1
ATOM 790 C C . LEU A 1 105 ? 8.345 10.271 -2.334 1.00 98.50 105 LEU A C 1
ATOM 792 O O . LEU A 1 105 ? 7.969 9.133 -2.047 1.00 98.50 105 LEU A O 1
ATOM 796 N N . SER A 1 106 ? 9.200 10.962 -1.590 1.00 97.75 106 SER A N 1
ATOM 797 C CA . SER A 1 106 ? 9.895 10.437 -0.418 1.00 97.75 106 SER A CA 1
ATOM 798 C C . SER A 1 106 ? 9.442 11.137 0.870 1.00 97.75 106 SER A C 1
ATOM 800 O O . SER A 1 106 ? 8.901 12.241 0.827 1.00 97.75 106 SER A O 1
ATOM 802 N N . ASN A 1 107 ? 9.718 10.505 2.012 1.00 96.81 107 ASN A N 1
ATOM 803 C CA . ASN A 1 107 ? 9.403 10.894 3.390 1.00 96.81 107 ASN A CA 1
ATOM 804 C C . ASN A 1 107 ? 7.973 10.588 3.856 1.00 96.81 107 ASN A C 1
ATOM 806 O O . ASN A 1 107 ? 7.003 10.743 3.123 1.00 96.81 107 ASN A O 1
ATOM 810 N N . PHE A 1 108 ? 7.837 10.153 5.110 1.00 93.38 108 PHE A N 1
ATOM 811 C CA . PHE A 1 108 ? 6.557 9.756 5.674 1.00 93.38 108 PHE A CA 1
ATOM 812 C C . PHE A 1 108 ? 5.657 10.925 6.049 1.00 93.38 108 PHE A C 1
ATOM 814 O O . PHE A 1 108 ? 4.468 10.688 6.179 1.00 93.38 108 PHE A O 1
ATOM 821 N N . PHE A 1 109 ? 6.144 12.165 6.185 1.00 92.75 109 PHE A N 1
ATOM 822 C CA . PHE A 1 109 ? 5.326 13.336 6.564 1.00 92.75 109 PHE A CA 1
ATOM 823 C C . PHE A 1 109 ? 4.313 13.806 5.501 1.00 92.75 109 PHE A C 1
ATOM 825 O O . PHE A 1 109 ? 3.622 14.806 5.688 1.00 92.75 109 PHE A O 1
ATOM 832 N N . LYS A 1 110 ? 4.170 13.059 4.408 1.00 96.19 110 LYS A N 1
ATOM 833 C CA . LYS A 1 110 ? 3.172 13.273 3.360 1.00 96.19 110 LYS A CA 1
ATOM 834 C C . LYS A 1 110 ? 1.744 13.186 3.927 1.00 96.19 110 LYS A C 1
ATOM 836 O O . LYS A 1 110 ? 1.398 12.135 4.469 1.00 96.19 110 LYS A O 1
ATOM 841 N N . PRO A 1 111 ? 0.883 14.214 3.780 1.00 94.19 111 PRO A N 1
ATOM 842 C CA . PRO A 1 111 ? -0.476 14.205 4.333 1.00 94.19 111 PRO A CA 1
ATOM 843 C C . PRO A 1 111 ? -1.310 12.981 3.937 1.00 94.19 111 PRO A C 1
ATOM 845 O O . PRO A 1 111 ? -2.021 12.430 4.775 1.00 94.19 111 PRO A O 1
ATOM 848 N N . MET A 1 112 ? -1.176 12.527 2.688 1.00 97.19 112 MET A N 1
ATOM 849 C CA . MET A 1 112 ? -1.879 11.356 2.150 1.00 97.19 112 MET A CA 1
ATOM 850 C C . MET A 1 112 ? -1.060 10.056 2.220 1.00 97.19 112 MET A C 1
ATOM 852 O O . MET A 1 112 ? -1.456 9.064 1.618 1.00 97.19 112 MET A O 1
ATOM 856 N N . GLY A 1 113 ? 0.071 10.034 2.936 1.00 97.19 113 GLY A N 1
ATOM 857 C CA . GLY A 1 113 ? 0.857 8.822 3.193 1.00 97.19 113 GLY A CA 1
ATOM 858 C C . GLY A 1 113 ? 1.147 7.994 1.939 1.00 97.19 113 GLY A C 1
ATOM 859 O O . GLY A 1 113 ? 1.813 8.475 1.019 1.00 97.19 113 GLY A O 1
ATOM 860 N N . MET A 1 114 ? 0.620 6.765 1.914 1.00 98.56 114 MET A N 1
ATOM 861 C CA . MET A 1 114 ? 0.824 5.783 0.839 1.00 98.56 114 MET A CA 1
ATOM 862 C C . MET A 1 114 ? 0.175 6.183 -0.495 1.00 98.56 114 MET A C 1
ATOM 864 O O .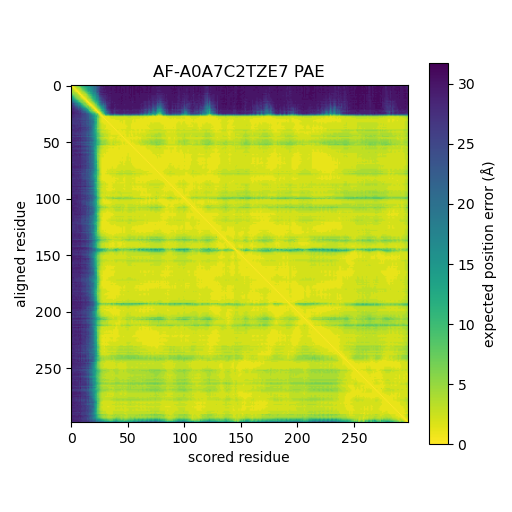 MET A 1 114 ? 0.524 5.642 -1.542 1.00 98.56 114 MET A O 1
ATOM 868 N N . MET A 1 115 ? -0.725 7.169 -0.473 1.00 98.69 115 MET A N 1
ATOM 869 C CA . MET A 1 115 ? -1.465 7.662 -1.640 1.00 98.69 115 MET A CA 1
ATOM 870 C C . MET A 1 115 ? -1.141 9.127 -1.964 1.00 98.69 115 MET A C 1
ATOM 872 O O . MET A 1 115 ? -1.911 9.816 -2.634 1.00 98.69 115 MET A O 1
ATOM 876 N N . GLN A 1 116 ? -0.014 9.645 -1.469 1.00 98.69 116 GLN A N 1
ATOM 877 C CA . GLN A 1 116 ? 0.404 11.016 -1.747 1.00 98.69 116 GLN A CA 1
ATOM 878 C C . GLN A 1 116 ? 0.715 11.232 -3.222 1.00 98.69 116 GLN A C 1
ATOM 880 O O . GLN A 1 116 ? 1.457 10.467 -3.817 1.00 98.69 116 GLN A O 1
ATOM 885 N N . GLY A 1 117 ? 0.202 12.335 -3.770 1.00 98.31 117 GLY A N 1
ATOM 886 C CA . GLY A 1 117 ? 0.435 12.738 -5.155 1.00 98.31 117 GLY A CA 1
ATOM 887 C C . GLY A 1 117 ? -0.528 12.115 -6.161 1.00 98.31 117 GLY A C 1
ATOM 888 O O . GLY A 1 117 ? -0.559 12.581 -7.293 1.00 98.31 117 GLY A O 1
ATOM 889 N N . LEU A 1 118 ? -1.336 11.127 -5.760 1.00 98.69 118 LEU A N 1
ATOM 890 C CA . LEU A 1 118 ? -2.436 10.640 -6.585 1.00 98.69 118 LEU A CA 1
ATOM 891 C C . LEU A 1 118 ? -3.532 11.711 -6.692 1.00 98.69 118 LEU A C 1
ATOM 893 O O . LEU A 1 118 ? -3.931 12.316 -5.696 1.00 98.69 118 LEU A O 1
ATOM 897 N N . ASP A 1 119 ? -4.049 11.901 -7.900 1.00 98.31 119 ASP A N 1
ATOM 898 C CA . ASP A 1 119 ? -5.186 12.763 -8.211 1.00 98.31 119 ASP A CA 1
ATOM 899 C C . ASP A 1 119 ? -5.997 12.177 -9.386 1.00 98.31 119 ASP A C 1
ATOM 901 O O . ASP A 1 119 ? -5.664 11.122 -9.927 1.00 98.31 119 ASP A O 1
ATOM 905 N N . GLN A 1 120 ? -7.063 12.868 -9.797 1.00 97.44 120 GLN A N 1
ATOM 906 C CA . GLN A 1 120 ? -7.958 12.444 -10.885 1.00 97.44 120 GLN A CA 1
ATOM 907 C C . GLN A 1 120 ? -7.302 12.431 -12.282 1.00 97.44 120 GLN A C 1
ATOM 909 O O . GLN A 1 120 ? -7.920 11.958 -13.234 1.00 97.44 120 GLN A O 1
ATOM 914 N N . THR A 1 121 ? -6.082 12.960 -12.442 1.00 97.69 121 THR A N 1
ATOM 915 C CA . THR A 1 121 ? -5.361 12.978 -13.729 1.00 97.69 121 THR A CA 1
ATOM 916 C C . THR A 1 121 ? -4.620 11.673 -14.015 1.00 97.69 121 THR A C 1
ATOM 918 O O . THR A 1 121 ? -4.163 11.463 -15.137 1.00 97.69 121 THR A O 1
ATOM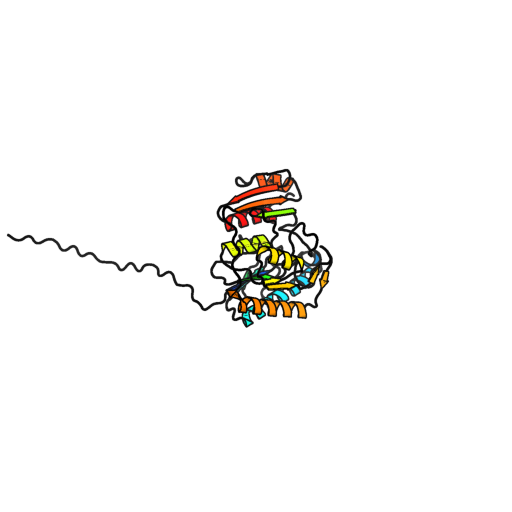 921 N N . PHE A 1 122 ? -4.484 10.795 -13.018 1.00 98.62 122 PHE A N 1
ATOM 922 C CA . PHE A 1 122 ? -3.872 9.483 -13.190 1.00 98.62 122 PHE A CA 1
ATOM 923 C C . PHE A 1 122 ? -4.837 8.496 -13.838 1.00 98.62 122 PHE A C 1
ATOM 925 O O . PHE A 1 122 ? -6.041 8.507 -13.593 1.00 98.62 122 PHE A O 1
ATOM 932 N N . ASN A 1 123 ? -4.287 7.595 -14.646 1.00 98.69 123 ASN A N 1
ATOM 933 C CA . ASN A 1 123 ? -5.066 6.580 -15.343 1.00 98.69 123 ASN A CA 1
ATOM 934 C C . ASN A 1 123 ? -5.106 5.251 -14.594 1.00 98.69 123 ASN A C 1
ATOM 936 O O . ASN A 1 123 ? -6.071 4.508 -14.744 1.00 98.69 123 ASN A O 1
ATOM 940 N N . ALA A 1 124 ? -4.069 4.942 -13.815 1.00 98.75 124 ALA A N 1
ATOM 941 C CA . ALA A 1 124 ? -3.975 3.689 -13.084 1.00 98.75 124 ALA A CA 1
ATOM 942 C C . ALA A 1 124 ? -3.088 3.811 -11.843 1.00 98.75 124 ALA A C 1
ATOM 944 O O . ALA A 1 124 ? -2.146 4.610 -11.802 1.00 98.75 124 ALA A O 1
ATOM 945 N N . VAL A 1 125 ? -3.381 2.959 -10.863 1.00 98.94 125 VAL A N 1
ATOM 946 C CA . VAL A 1 125 ? -2.565 2.726 -9.675 1.00 98.94 125 VAL A CA 1
ATOM 947 C C . VAL A 1 125 ? -1.971 1.321 -9.722 1.00 98.94 125 VAL A C 1
ATOM 949 O O . VAL A 1 125 ? -2.682 0.344 -9.978 1.00 98.94 125 VAL A O 1
ATOM 952 N N . PHE A 1 126 ? -0.677 1.229 -9.428 1.00 98.94 126 PHE A N 1
ATOM 953 C CA . PHE A 1 126 ? 0.021 -0.012 -9.119 1.00 98.94 126 PHE A CA 1
ATOM 954 C C . PHE A 1 126 ? 0.367 -0.054 -7.632 1.00 98.94 126 PHE A C 1
ATOM 956 O O . PHE A 1 126 ? 0.876 0.925 -7.082 1.00 98.94 126 PHE A O 1
ATOM 963 N N . PHE A 1 127 ? 0.134 -1.202 -7.009 1.00 98.94 127 PHE A N 1
ATOM 964 C CA . PHE A 1 127 ? 0.606 -1.537 -5.672 1.00 98.94 127 PHE A CA 1
ATOM 965 C C . PHE A 1 127 ? 1.754 -2.532 -5.783 1.00 98.94 127 PHE A C 1
ATOM 967 O O . PHE A 1 127 ? 1.551 -3.667 -6.211 1.00 98.94 127 PHE A O 1
ATOM 974 N N . ILE A 1 128 ? 2.960 -2.099 -5.427 1.00 98.94 128 ILE A N 1
ATOM 975 C CA . ILE A 1 128 ? 4.175 -2.914 -5.513 1.00 98.94 128 ILE A CA 1
ATOM 976 C C . ILE A 1 128 ? 4.642 -3.270 -4.103 1.00 98.94 128 ILE A C 1
ATOM 978 O O . ILE A 1 128 ? 4.664 -2.403 -3.238 1.00 98.94 128 ILE A O 1
ATOM 982 N N . GLY A 1 129 ? 5.003 -4.529 -3.867 1.00 98.75 129 GLY A N 1
ATOM 983 C CA . GLY A 1 129 ? 5.470 -5.004 -2.563 1.00 98.75 129 GLY A CA 1
ATOM 984 C C . GLY A 1 129 ? 4.460 -4.914 -1.416 1.00 98.75 129 GLY A C 1
ATOM 985 O O . GLY A 1 129 ? 4.879 -4.820 -0.268 1.00 98.75 129 GLY A O 1
ATOM 986 N N . TYR A 1 130 ? 3.156 -4.952 -1.699 1.00 98.88 130 TYR A N 1
ATOM 987 C CA . TYR A 1 130 ? 2.116 -4.910 -0.665 1.00 98.88 130 TYR A CA 1
ATOM 988 C C . TYR A 1 130 ? 2.006 -6.242 0.088 1.00 98.88 130 TYR A C 1
ATOM 990 O O . TYR A 1 130 ? 2.403 -7.294 -0.420 1.00 98.88 130 TYR A O 1
ATOM 998 N N . HIS A 1 131 ? 1.415 -6.198 1.282 1.00 98.69 131 HIS A N 1
ATOM 999 C CA . HIS A 1 131 ? 1.229 -7.361 2.148 1.00 98.69 131 HIS A CA 1
ATOM 1000 C C . HIS A 1 131 ? -0.225 -7.530 2.623 1.00 98.69 131 HIS A C 1
ATOM 1002 O O . HIS A 1 131 ? -1.075 -6.644 2.479 1.00 98.69 131 HIS A O 1
ATOM 1008 N N . ALA A 1 132 ? -0.513 -8.695 3.209 1.00 98.31 132 ALA A N 1
ATOM 1009 C CA . ALA A 1 132 ? -1.817 -9.020 3.774 1.00 98.31 132 ALA A CA 1
ATOM 1010 C C . ALA A 1 132 ? -2.126 -8.192 5.035 1.00 98.31 132 ALA A C 1
ATOM 1012 O O . ALA A 1 132 ? -1.226 -7.771 5.767 1.00 98.31 132 ALA A O 1
ATOM 1013 N N . LYS A 1 133 ? -3.417 -7.983 5.311 1.00 97.75 133 LYS A N 1
ATOM 1014 C CA . LYS A 1 133 ? -3.887 -7.191 6.460 1.00 97.75 133 LYS A CA 1
ATOM 1015 C C . LYS A 1 133 ? -3.615 -7.854 7.816 1.00 97.75 133 LYS A C 1
ATOM 1017 O O . LYS A 1 133 ? -3.469 -9.076 7.901 1.00 97.75 133 LYS A O 1
ATOM 1022 N N . ALA A 1 134 ? -3.677 -7.076 8.897 1.00 97.06 134 ALA A N 1
ATOM 1023 C CA . ALA A 1 134 ? -3.666 -7.611 10.260 1.00 97.06 134 ALA A CA 1
ATOM 1024 C C . ALA A 1 134 ? -4.751 -8.688 10.480 1.00 97.06 134 ALA A C 1
ATOM 1026 O O . ALA A 1 134 ? -5.867 -8.607 9.951 1.00 97.06 134 ALA A O 1
ATOM 1027 N N . GLY A 1 135 ? -4.403 -9.717 11.257 1.00 93.69 135 GLY A N 1
ATOM 1028 C CA . GLY A 1 135 ? -5.297 -10.837 11.569 1.00 93.69 135 GLY A CA 1
ATOM 1029 C C . GLY A 1 135 ? -5.477 -11.860 10.440 1.00 93.69 135 GLY A C 1
ATOM 1030 O O . GLY A 1 135 ? -6.333 -12.735 10.557 1.00 93.69 135 GLY A O 1
ATOM 1031 N N . SER A 1 136 ? -4.702 -11.770 9.355 1.00 95.56 136 SER A N 1
ATOM 1032 C CA . SER A 1 136 ? -4.686 -12.800 8.307 1.00 95.56 136 SER A CA 1
ATOM 1033 C C . SER A 1 136 ? -4.041 -14.090 8.827 1.00 95.56 136 SER A C 1
ATOM 1035 O O . SER A 1 136 ? -3.034 -14.044 9.529 1.00 95.56 136 SER A O 1
ATOM 1037 N N . ALA A 1 137 ? -4.617 -15.249 8.487 1.00 92.50 137 ALA A N 1
ATOM 1038 C CA . ALA A 1 137 ? -4.098 -16.553 8.923 1.00 92.50 137 ALA A CA 1
ATOM 1039 C C . ALA A 1 137 ? -2.756 -16.914 8.259 1.00 92.50 137 ALA A C 1
ATOM 1041 O O . ALA A 1 137 ? -1.951 -17.660 8.813 1.00 92.50 137 ALA A O 1
ATOM 1042 N N . VAL A 1 138 ? -2.529 -16.373 7.066 1.00 95.12 138 VAL A N 1
ATOM 1043 C CA . VAL A 1 138 ? -1.302 -16.467 6.280 1.00 95.12 138 VAL A CA 1
ATOM 1044 C C . VAL A 1 138 ? -1.004 -15.079 5.709 1.00 95.12 138 VAL A C 1
ATOM 1046 O O . VAL A 1 138 ? -1.888 -14.227 5.678 1.00 95.12 138 VAL A O 1
ATOM 1049 N N . GLY A 1 139 ? 0.239 -14.834 5.304 1.00 95.88 139 GLY A N 1
ATOM 1050 C CA . GLY A 1 139 ? 0.673 -13.562 4.733 1.00 95.88 139 GLY A CA 1
ATOM 1051 C C . GLY A 1 139 ? 1.927 -13.056 5.428 1.00 95.88 139 GLY A C 1
ATOM 1052 O O . GLY A 1 139 ? 1.921 -12.818 6.636 1.00 95.88 139 GLY A O 1
ATOM 1053 N N . VAL A 1 140 ? 3.016 -12.924 4.680 1.00 97.44 140 VAL A N 1
ATOM 1054 C CA . VAL A 1 140 ? 4.317 -12.518 5.222 1.00 97.44 140 VAL A CA 1
ATOM 1055 C C . VAL A 1 140 ? 4.202 -11.126 5.833 1.00 97.44 140 VAL A C 1
ATOM 1057 O O . VAL A 1 140 ? 3.750 -10.200 5.167 1.00 97.44 140 VAL A O 1
ATOM 1060 N N . LEU A 1 141 ? 4.634 -10.987 7.091 1.00 97.06 141 LEU A N 1
ATOM 1061 C CA . LEU A 1 141 ? 4.623 -9.726 7.838 1.00 97.06 141 LEU A CA 1
ATOM 1062 C C . LEU A 1 141 ? 3.241 -9.043 7.854 1.00 97.06 141 LEU A C 1
ATOM 1064 O O . LEU A 1 141 ? 3.150 -7.819 7.879 1.00 97.06 141 LEU A O 1
ATOM 1068 N N . ALA A 1 142 ? 2.161 -9.834 7.847 1.00 97.38 142 ALA A N 1
ATOM 1069 C CA . ALA A 1 142 ? 0.798 -9.323 7.790 1.00 97.38 142 ALA A CA 1
ATOM 1070 C C . ALA A 1 142 ? 0.475 -8.376 8.958 1.00 97.38 142 ALA A C 1
ATOM 1072 O O . ALA A 1 142 ? 0.509 -8.764 10.128 1.00 97.38 142 ALA A O 1
ATOM 1073 N N . HIS A 1 143 ? 0.121 -7.134 8.631 1.00 97.38 143 HIS A N 1
ATOM 1074 C CA . HIS A 1 143 ? -0.259 -6.103 9.591 1.00 97.38 143 HIS A CA 1
ATOM 1075 C C . HIS A 1 143 ? -1.125 -5.023 8.921 1.00 97.38 143 HIS A C 1
ATOM 1077 O O . HIS A 1 143 ? -1.475 -5.121 7.745 1.00 97.38 143 HIS A O 1
ATOM 1083 N N . THR A 1 144 ? -1.529 -4.010 9.686 1.00 96.81 144 THR A N 1
ATOM 1084 C CA . THR A 1 144 ? -2.204 -2.814 9.171 1.00 96.81 144 THR A CA 1
ATOM 1085 C C . THR A 1 144 ? -1.647 -1.603 9.916 1.00 96.81 144 THR A C 1
ATOM 1087 O O . THR A 1 144 ? -1.698 -1.566 11.148 1.00 96.81 144 THR A O 1
ATOM 1090 N N . GLY A 1 145 ? -1.126 -0.599 9.210 1.00 91.06 145 GLY A N 1
ATOM 1091 C CA . GLY A 1 145 ? -0.600 0.611 9.831 1.00 91.06 145 GLY A CA 1
ATOM 1092 C C . GLY A 1 145 ? 0.677 0.357 10.637 1.00 91.06 145 GLY A C 1
ATOM 1093 O O . GLY A 1 145 ? 1.659 -0.154 10.130 1.00 91.06 145 GLY A O 1
ATOM 1094 N N . SER A 1 146 ? 0.698 0.733 11.919 1.00 81.12 146 SER A N 1
ATOM 1095 C CA . SER A 1 146 ? 1.889 0.605 12.785 1.00 81.12 146 SER A CA 1
ATOM 1096 C C . SER A 1 146 ? 1.968 -0.711 13.572 1.00 81.12 146 SER A C 1
ATOM 1098 O O . SER A 1 146 ? 2.547 -0.745 14.655 1.00 81.12 146 SER A O 1
ATOM 1100 N N . SER A 1 147 ? 1.342 -1.785 13.080 1.00 84.75 147 SER A N 1
ATOM 1101 C CA . SER A 1 147 ? 1.192 -3.079 13.786 1.00 84.75 147 SER A CA 1
ATOM 1102 C C . SER A 1 147 ? 0.417 -3.013 15.112 1.00 84.75 147 SER A C 1
ATOM 1104 O O . SER A 1 147 ? 0.294 -4.008 15.824 1.00 84.75 147 SER A O 1
ATOM 1106 N N . THR A 1 148 ? -0.152 -1.853 15.440 1.00 90.88 148 THR A N 1
ATOM 1107 C CA . THR A 1 148 ? -1.013 -1.625 16.611 1.00 90.88 148 THR A CA 1
ATOM 1108 C C . THR A 1 148 ? -2.489 -1.864 16.306 1.00 90.88 148 THR A C 1
ATOM 1110 O O . THR A 1 148 ? -3.297 -1.961 17.227 1.00 90.88 148 THR A O 1
ATOM 1113 N N . ILE A 1 149 ? -2.856 -1.977 15.028 1.00 96.25 149 ILE A N 1
ATOM 1114 C CA . ILE A 1 149 ? -4.219 -2.266 14.584 1.00 96.25 149 ILE A CA 1
ATOM 1115 C C . ILE A 1 149 ? -4.409 -3.778 14.495 1.00 96.25 149 ILE A C 1
ATOM 1117 O O . ILE A 1 149 ? -3.669 -4.469 13.799 1.00 96.25 149 ILE A O 1
ATOM 1121 N N . VAL A 1 150 ? -5.444 -4.269 15.170 1.00 97.12 150 VAL A N 1
ATOM 1122 C CA . VAL A 1 150 ? -5.927 -5.652 15.079 1.00 97.12 150 VAL A CA 1
ATOM 1123 C C . VAL A 1 150 ? -6.886 -5.808 13.902 1.00 97.12 150 VAL A C 1
ATOM 1125 O O . VAL A 1 150 ? -6.793 -6.781 13.162 1.00 97.12 150 VAL A O 1
ATOM 1128 N N . ASP A 1 151 ? -7.793 -4.848 13.717 1.00 98.06 151 ASP A N 1
ATOM 1129 C CA . ASP A 1 151 ? -8.709 -4.814 12.578 1.00 98.06 151 ASP A CA 1
ATOM 1130 C C . ASP A 1 151 ? -9.075 -3.370 12.219 1.00 98.06 151 ASP A C 1
ATOM 1132 O O . ASP A 1 151 ? -9.227 -2.511 13.093 1.00 98.06 151 ASP A O 1
ATOM 1136 N N . LEU A 1 152 ? -9.235 -3.120 10.923 1.00 98.50 152 LEU A N 1
ATOM 1137 C CA . LEU A 1 152 ? -9.737 -1.871 10.369 1.00 98.50 152 LEU A CA 1
ATOM 1138 C C . LEU A 1 152 ? -10.945 -2.208 9.502 1.00 98.50 152 LEU A C 1
ATOM 1140 O O . LEU A 1 152 ? -10.813 -2.920 8.507 1.00 98.50 152 LEU A O 1
ATOM 1144 N N . LYS A 1 153 ? -12.111 -1.658 9.840 1.00 98.69 153 LYS A N 1
ATOM 1145 C CA . LYS A 1 153 ? -13.307 -1.753 9.003 1.00 98.69 153 LYS A CA 1
ATOM 1146 C C . LYS A 1 153 ? -13.667 -0.395 8.437 1.00 98.69 153 LYS A C 1
ATOM 1148 O O . LYS A 1 153 ? -13.655 0.612 9.142 1.00 98.69 153 LYS A O 1
ATOM 1153 N N . ILE A 1 154 ? -14.024 -0.382 7.160 1.00 98.62 154 ILE A N 1
ATOM 1154 C CA . ILE A 1 154 ? -14.563 0.798 6.488 1.00 98.62 154 ILE A CA 1
ATOM 1155 C C . ILE A 1 154 ? -15.886 0.384 5.854 1.00 98.62 154 ILE A C 1
ATOM 1157 O O . ILE A 1 154 ? -15.922 -0.519 5.019 1.00 98.62 154 ILE A O 1
ATOM 1161 N N . ASN A 1 155 ? -16.984 1.001 6.294 1.00 98.00 155 ASN A N 1
ATOM 1162 C CA . ASN A 1 155 ? -18.352 0.599 5.942 1.00 98.00 155 ASN A CA 1
ATOM 1163 C C . ASN A 1 155 ? -18.606 -0.905 6.156 1.00 98.00 155 ASN A C 1
ATOM 1165 O O . ASN A 1 155 ? -19.202 -1.578 5.318 1.00 98.00 155 ASN A O 1
ATOM 1169 N N . GLY A 1 156 ? -18.113 -1.442 7.276 1.00 97.62 156 GLY A N 1
ATOM 1170 C CA . GLY A 1 156 ? -18.259 -2.853 7.644 1.00 97.62 156 GLY A CA 1
ATOM 1171 C C . GLY A 1 156 ? -17.317 -3.823 6.918 1.00 97.62 156 GLY A C 1
ATOM 1172 O O . GLY A 1 156 ? -17.258 -4.991 7.298 1.00 97.62 156 GLY A O 1
ATOM 1173 N N . VAL A 1 157 ? -16.545 -3.368 5.925 1.00 97.75 157 VAL A N 1
ATOM 1174 C CA . VAL A 1 157 ? -15.573 -4.205 5.206 1.00 97.75 157 VAL A CA 1
ATOM 1175 C C . VAL A 1 157 ? -14.235 -4.183 5.943 1.00 97.75 157 VAL A C 1
ATOM 1177 O O . VAL A 1 157 ? -13.619 -3.124 6.045 1.00 97.75 157 VAL A O 1
ATOM 1180 N N . SER A 1 158 ? -13.785 -5.340 6.443 1.00 98.19 158 SER A N 1
ATOM 1181 C CA . SER 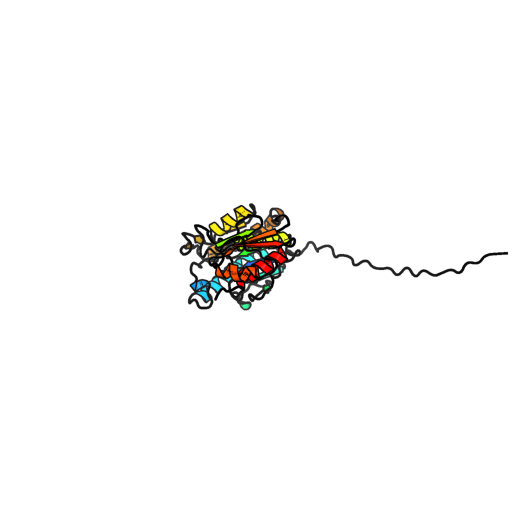A 1 158 ? -12.462 -5.495 7.070 1.00 98.19 158 SER A CA 1
ATOM 1182 C C . SER A 1 158 ? -11.359 -5.428 6.013 1.00 98.19 158 SER A C 1
ATOM 1184 O O . SER A 1 158 ? -11.355 -6.206 5.058 1.00 98.19 158 SER A O 1
ATOM 1186 N N . VAL A 1 159 ? -10.427 -4.494 6.183 1.00 98.38 159 VAL A N 1
ATOM 1187 C CA . VAL A 1 159 ? -9.371 -4.182 5.218 1.00 98.38 159 VAL A CA 1
ATOM 1188 C C . VAL A 1 159 ? -8.029 -3.939 5.903 1.00 98.38 159 VAL A C 1
ATOM 1190 O O . VAL A 1 159 ? -7.957 -3.560 7.068 1.00 98.38 159 VAL A O 1
ATOM 1193 N N . GLY A 1 160 ? -6.950 -4.146 5.152 1.00 98.19 160 GLY A N 1
ATOM 1194 C CA . GLY A 1 160 ? -5.619 -3.648 5.498 1.00 98.19 160 GLY A CA 1
ATOM 1195 C C . GLY A 1 160 ? -5.263 -2.398 4.712 1.00 98.19 160 GLY A C 1
ATOM 1196 O O . GLY A 1 160 ? -6.127 -1.720 4.144 1.00 98.19 160 GLY A O 1
ATOM 1197 N N . GLU A 1 161 ? -3.965 -2.143 4.613 1.00 98.56 161 GLU A N 1
ATOM 1198 C CA . GLU A 1 161 ? -3.428 -1.002 3.874 1.00 98.56 161 GLU A CA 1
ATOM 1199 C C . GLU A 1 161 ? -3.802 -1.049 2.389 1.00 98.56 161 GLU A C 1
ATOM 1201 O O . GLU A 1 161 ? -4.265 -0.050 1.839 1.00 98.56 161 GLU A O 1
ATOM 1206 N N . GLY A 1 162 ? -3.729 -2.227 1.757 1.00 98.44 162 GLY A N 1
ATOM 1207 C CA . GLY A 1 162 ? -4.221 -2.443 0.390 1.00 98.44 162 GLY A CA 1
ATOM 1208 C C . GLY A 1 162 ? -5.662 -1.965 0.193 1.00 98.44 162 GLY A C 1
ATOM 1209 O O . GLY A 1 162 ? -5.940 -1.174 -0.708 1.00 98.44 162 GLY A O 1
ATOM 1210 N N . GLY A 1 163 ? -6.577 -2.369 1.077 1.00 98.50 163 GLY A N 1
ATOM 1211 C CA . GLY A 1 163 ? -7.994 -2.017 0.961 1.00 98.50 163 GLY A CA 1
ATOM 1212 C C . GLY A 1 163 ? -8.283 -0.536 1.220 1.00 98.50 163 GLY A C 1
ATOM 1213 O O . GLY A 1 163 ? -8.967 0.099 0.416 1.00 98.50 163 GLY A O 1
ATOM 1214 N N . MET A 1 164 ? -7.713 0.063 2.274 1.00 98.31 164 MET A N 1
ATOM 1215 C CA . MET A 1 164 ? -7.909 1.501 2.528 1.00 98.31 164 MET A CA 1
ATOM 1216 C C . MET A 1 164 ? -7.329 2.376 1.401 1.00 98.31 164 MET A C 1
ATOM 1218 O O . MET A 1 164 ? -7.876 3.442 1.097 1.00 98.31 164 MET A O 1
ATOM 1222 N N . ASN A 1 165 ? -6.251 1.920 0.754 1.00 98.81 165 ASN A N 1
ATOM 1223 C CA . ASN A 1 165 ? -5.619 2.600 -0.372 1.00 98.81 165 ASN A CA 1
ATOM 1224 C C . ASN A 1 165 ? -6.416 2.417 -1.678 1.00 98.81 165 ASN A C 1
ATOM 1226 O O . ASN A 1 165 ? -6.524 3.365 -2.456 1.00 98.81 165 ASN A O 1
ATOM 1230 N N . ILE A 1 166 ? -7.049 1.255 -1.897 1.00 98.81 166 ILE A N 1
ATOM 1231 C CA . ILE A 1 166 ? -8.014 1.037 -2.993 1.00 98.81 166 ILE A CA 1
ATOM 1232 C C . ILE A 1 166 ? -9.174 2.022 -2.895 1.00 98.81 166 ILE A C 1
ATOM 1234 O O . ILE A 1 166 ? -9.532 2.653 -3.888 1.00 98.81 166 ILE A O 1
ATOM 1238 N N . PHE A 1 167 ? -9.739 2.202 -1.702 1.00 98.69 167 PHE A N 1
ATOM 1239 C CA . PHE A 1 167 ? -10.827 3.158 -1.499 1.00 98.69 167 PHE A CA 1
ATOM 1240 C C . PHE A 1 167 ? -10.365 4.605 -1.722 1.00 98.69 167 PHE A C 1
ATOM 1242 O O . PHE A 1 167 ? -11.113 5.397 -2.294 1.00 98.69 167 PHE A O 1
ATOM 1249 N N . ALA A 1 168 ? -9.122 4.946 -1.352 1.00 98.69 168 ALA A N 1
ATOM 1250 C CA . ALA A 1 168 ? -8.545 6.265 -1.629 1.00 98.69 168 ALA A CA 1
ATOM 1251 C C . ALA A 1 168 ? -8.407 6.517 -3.138 1.00 98.69 168 ALA A C 1
ATOM 1253 O O . ALA A 1 168 ? -8.825 7.567 -3.630 1.00 98.69 168 ALA A O 1
ATOM 1254 N N . ALA A 1 169 ? -7.881 5.539 -3.883 1.00 98.81 169 ALA A N 1
ATOM 1255 C CA . ALA A 1 169 ? -7.796 5.600 -5.341 1.00 98.81 169 ALA A CA 1
ATOM 1256 C C . ALA A 1 169 ? -9.188 5.704 -5.984 1.00 98.81 169 ALA A C 1
ATOM 1258 O O . ALA A 1 169 ? -9.427 6.553 -6.845 1.00 98.81 169 ALA A O 1
ATOM 1259 N N . GLY A 1 170 ? -10.144 4.919 -5.489 1.00 98.44 170 GLY A N 1
ATOM 1260 C CA . GLY A 1 170 ? -11.540 4.957 -5.900 1.00 98.44 170 GLY A CA 1
ATOM 1261 C C . GLY A 1 170 ? -12.202 6.317 -5.698 1.00 98.44 170 GLY A C 1
ATOM 1262 O O . GLY A 1 170 ? -12.849 6.820 -6.621 1.00 98.44 170 GLY A O 1
ATOM 1263 N N . ALA A 1 171 ? -12.005 6.949 -4.537 1.00 98.25 171 ALA A N 1
ATOM 1264 C CA . ALA A 1 171 ? -12.496 8.299 -4.245 1.00 98.25 171 ALA A CA 1
ATOM 1265 C C . ALA A 1 171 ? -11.936 9.343 -5.230 1.00 98.25 171 ALA A C 1
ATOM 1267 O O . ALA A 1 171 ? -12.637 10.278 -5.613 1.00 98.25 171 ALA A O 1
ATOM 1268 N N . LEU A 1 172 ? -10.712 9.127 -5.718 1.00 98.44 172 LEU A N 1
ATOM 1269 C CA . LEU A 1 172 ? -10.071 9.919 -6.771 1.00 98.44 172 LEU A CA 1
ATOM 1270 C C . LEU A 1 172 ? -10.409 9.442 -8.193 1.00 98.44 172 LEU A C 1
ATOM 1272 O O . LEU A 1 172 ? -9.930 10.017 -9.159 1.00 98.44 172 LEU A O 1
ATOM 1276 N N . GLY A 1 173 ? -11.259 8.425 -8.354 1.00 98.19 173 GLY A N 1
ATOM 1277 C CA . GLY A 1 173 ? -11.677 7.927 -9.667 1.00 98.19 173 GLY A CA 1
ATOM 1278 C C . GLY A 1 173 ? -10.598 7.195 -10.455 1.00 98.19 173 GLY A C 1
ATOM 1279 O O . GLY A 1 173 ? -10.755 7.053 -11.664 1.00 98.19 173 GLY A O 1
ATOM 1280 N N . VAL A 1 174 ? -9.552 6.702 -9.791 1.00 98.75 174 VAL A N 1
ATOM 1281 C CA . VAL A 1 174 ? -8.449 5.984 -10.437 1.00 98.75 174 VAL A CA 1
ATOM 1282 C C . VAL A 1 174 ? -8.531 4.495 -10.077 1.00 98.75 174 VAL A C 1
ATOM 1284 O O . VAL A 1 174 ? -8.653 4.164 -8.895 1.00 98.75 174 VAL A O 1
ATOM 1287 N N . PRO A 1 175 ? -8.508 3.573 -11.055 1.00 98.69 175 PRO A N 1
ATOM 1288 C CA . PRO A 1 175 ? -8.520 2.142 -10.776 1.00 98.69 175 PRO A CA 1
ATOM 1289 C C . PRO A 1 175 ? -7.152 1.653 -10.283 1.00 98.69 175 PRO A C 1
ATOM 1291 O O . PRO A 1 175 ? -6.108 2.065 -10.792 1.00 98.69 175 PRO A O 1
ATOM 1294 N N . VAL A 1 176 ? -7.163 0.716 -9.334 1.00 98.88 176 VAL A N 1
ATOM 1295 C CA . VAL A 1 176 ? -5.994 -0.119 -9.026 1.00 98.88 176 VAL A CA 1
ATOM 1296 C C . VAL A 1 176 ? -6.001 -1.282 -10.006 1.00 98.88 176 VAL A C 1
ATOM 1298 O O . VAL A 1 176 ? -6.983 -2.018 -10.072 1.00 98.88 176 VAL A O 1
ATOM 1301 N N . VAL A 1 177 ? -4.936 -1.420 -10.794 1.00 98.88 177 VAL A N 1
ATOM 1302 C CA . VAL A 1 177 ? -4.894 -2.395 -11.901 1.00 98.88 177 VAL A CA 1
ATOM 1303 C C . VAL A 1 177 ? -3.827 -3.461 -11.720 1.00 98.88 177 VAL A C 1
ATOM 1305 O O . VAL A 1 177 ? -3.933 -4.515 -12.334 1.00 98.88 177 VAL A O 1
ATOM 1308 N N . LEU A 1 178 ? -2.831 -3.205 -10.870 1.00 98.94 178 LEU A N 1
ATOM 1309 C CA . LEU A 1 178 ? -1.763 -4.139 -10.541 1.00 98.94 178 LEU A CA 1
ATOM 1310 C C . LEU A 1 178 ? -1.563 -4.171 -9.028 1.00 98.94 178 LEU A C 1
ATOM 1312 O O . LEU A 1 178 ? -1.463 -3.118 -8.397 1.00 98.94 178 LEU A O 1
ATOM 1316 N N . VAL A 1 179 ? -1.440 -5.374 -8.478 1.00 98.94 179 VAL A N 1
ATOM 1317 C CA . VAL A 1 179 ? -0.950 -5.617 -7.121 1.00 98.94 179 VAL A CA 1
ATOM 1318 C C . VAL A 1 179 ? 0.122 -6.703 -7.146 1.00 98.94 179 VAL A C 1
ATOM 1320 O O . VAL A 1 179 ? -0.030 -7.723 -7.823 1.00 98.94 179 VAL A O 1
ATOM 1323 N N . THR A 1 180 ? 1.204 -6.497 -6.403 1.00 98.94 180 THR A N 1
ATOM 1324 C CA . THR A 1 180 ? 2.279 -7.480 -6.249 1.00 98.94 180 THR A CA 1
ATOM 1325 C C . THR A 1 180 ? 2.532 -7.756 -4.773 1.00 98.94 180 THR A C 1
ATOM 1327 O O . THR A 1 180 ? 2.565 -6.812 -3.981 1.00 98.94 180 THR A O 1
ATOM 1330 N N . GLY A 1 181 ? 2.777 -9.012 -4.423 1.00 98.69 181 GLY A N 1
ATOM 1331 C CA . GLY A 1 181 ? 3.062 -9.429 -3.053 1.00 98.69 181 GLY A CA 1
ATOM 1332 C C . GLY A 1 181 ? 3.093 -10.948 -2.943 1.00 98.69 181 GLY A C 1
ATOM 1333 O O . GLY A 1 181 ? 3.486 -11.645 -3.884 1.00 98.69 181 GLY A O 1
ATOM 1334 N N . ASP A 1 182 ? 2.649 -11.470 -1.806 1.00 98.75 182 ASP A N 1
ATOM 1335 C CA . ASP A 1 182 ? 2.355 -12.895 -1.669 1.00 98.75 182 ASP A CA 1
ATOM 1336 C C . ASP A 1 182 ? 0.947 -13.259 -2.180 1.00 98.75 182 ASP A C 1
ATOM 1338 O O . ASP A 1 182 ? 0.165 -12.410 -2.626 1.00 98.75 182 ASP A O 1
ATOM 1342 N N . GLN A 1 183 ? 0.617 -14.550 -2.138 1.00 98.50 183 GLN A N 1
ATOM 1343 C CA . GLN A 1 183 ? -0.671 -15.058 -2.603 1.00 98.50 183 GLN A CA 1
ATOM 1344 C C . GLN A 1 183 ? -1.862 -14.510 -1.808 1.00 98.50 183 GLN A C 1
ATOM 1346 O O . GLN A 1 183 ? -2.924 -14.301 -2.393 1.00 98.50 183 GLN A O 1
ATOM 1351 N N . GLU A 1 184 ? -1.694 -14.250 -0.508 1.00 98.62 184 GLU A N 1
ATOM 1352 C CA . GLU A 1 184 ? -2.768 -13.725 0.341 1.00 98.62 184 GLU A CA 1
ATOM 1353 C C . GLU A 1 184 ? -3.070 -12.270 -0.016 1.00 98.62 184 GLU A C 1
ATOM 1355 O O . GLU A 1 184 ? -4.228 -11.892 -0.176 1.00 98.62 184 GLU A O 1
ATOM 1360 N N . THR A 1 185 ? -2.034 -11.463 -0.240 1.00 98.69 185 THR A N 1
ATOM 1361 C CA . THR A 1 185 ? -2.157 -10.065 -0.678 1.00 98.69 185 THR A CA 1
ATOM 1362 C C . THR A 1 185 ? -2.965 -9.962 -1.973 1.00 98.69 185 THR A C 1
ATOM 1364 O O . THR A 1 185 ? -3.895 -9.153 -2.094 1.00 98.69 185 THR A O 1
ATOM 1367 N N . VAL A 1 186 ? -2.640 -10.815 -2.949 1.00 98.75 186 VAL A N 1
ATOM 1368 C CA . VAL A 1 186 ? -3.349 -10.871 -4.233 1.00 98.75 186 VAL A CA 1
ATOM 1369 C C . VAL A 1 186 ? -4.788 -11.361 -4.044 1.00 98.75 186 VAL A C 1
ATOM 1371 O O . VAL A 1 186 ? -5.706 -10.792 -4.641 1.00 98.75 186 VAL A O 1
ATOM 1374 N N . ALA A 1 187 ? -5.007 -12.379 -3.206 1.00 98.56 187 ALA A N 1
ATOM 1375 C CA . ALA A 1 187 ? -6.336 -12.911 -2.913 1.00 98.56 187 ALA A CA 1
ATOM 1376 C C . ALA A 1 187 ? -7.242 -11.865 -2.245 1.00 98.56 187 ALA A C 1
ATOM 1378 O O . ALA A 1 187 ? -8.348 -11.628 -2.732 1.00 98.56 187 ALA A O 1
ATOM 1379 N N . GLN A 1 188 ? -6.760 -11.175 -1.208 1.00 98.56 188 GLN A N 1
ATOM 1380 C CA . GLN A 1 188 ? -7.499 -10.113 -0.515 1.00 98.56 188 GLN A CA 1
ATOM 1381 C C . GLN A 1 188 ? -7.841 -8.953 -1.453 1.00 98.56 188 GLN A C 1
ATOM 1383 O O . GLN A 1 188 ? -8.958 -8.433 -1.432 1.00 98.56 188 GLN A O 1
ATOM 1388 N N . THR A 1 189 ? -6.909 -8.575 -2.332 1.00 98.62 189 THR A N 1
ATOM 1389 C CA . THR A 1 189 ? -7.163 -7.528 -3.330 1.00 98.62 189 THR A CA 1
ATOM 1390 C C . THR A 1 189 ? -8.243 -7.959 -4.323 1.00 98.62 189 THR A C 1
ATOM 1392 O O . THR A 1 189 ? -9.186 -7.209 -4.575 1.00 98.62 189 THR A O 1
ATOM 1395 N N . ARG A 1 190 ? -8.161 -9.188 -4.853 1.00 98.38 190 ARG A N 1
ATOM 1396 C CA . ARG A 1 190 ? -9.178 -9.745 -5.761 1.00 98.38 190 ARG A CA 1
ATOM 1397 C C . ARG A 1 190 ? -10.538 -9.878 -5.092 1.00 98.38 190 ARG A C 1
ATOM 1399 O O . ARG A 1 190 ? -11.533 -9.555 -5.724 1.00 98.38 190 ARG A O 1
ATOM 1406 N N . GLN A 1 191 ? -10.594 -10.280 -3.827 1.00 97.75 191 GLN A N 1
ATOM 1407 C CA . GLN A 1 191 ? -11.848 -10.340 -3.077 1.00 97.75 191 GLN A CA 1
ATOM 1408 C C . GLN A 1 191 ? -12.534 -8.968 -2.999 1.00 97.75 191 GLN A C 1
ATOM 1410 O O . GLN A 1 191 ? -13.760 -8.896 -2.975 1.00 97.75 191 GLN A O 1
ATOM 1415 N N . LEU A 1 192 ? -11.752 -7.885 -2.973 1.00 97.31 192 LEU A N 1
ATOM 1416 C CA . LEU A 1 192 ? -12.282 -6.534 -2.855 1.00 97.31 192 LEU A CA 1
ATOM 1417 C C . LEU A 1 192 ? -12.724 -5.931 -4.196 1.00 97.31 192 LEU A C 1
ATOM 1419 O O . LEU A 1 192 ? -13.800 -5.344 -4.264 1.00 97.31 192 LEU A O 1
ATOM 1423 N N . ILE A 1 193 ? -11.907 -6.042 -5.251 1.00 96.75 193 ILE A N 1
ATOM 1424 C CA . ILE A 1 193 ? -12.158 -5.341 -6.530 1.00 96.75 193 ILE A CA 1
ATOM 1425 C C . ILE A 1 193 ? -12.405 -6.260 -7.731 1.00 96.75 193 ILE A C 1
ATOM 1427 O O . ILE A 1 193 ? -12.645 -5.758 -8.828 1.00 96.75 193 ILE A O 1
ATOM 1431 N N . ASN A 1 194 ? -12.421 -7.582 -7.523 1.00 91.06 194 ASN A N 1
ATOM 1432 C CA . ASN A 1 194 ? -12.600 -8.670 -8.497 1.00 91.06 194 ASN A CA 1
ATOM 1433 C C . ASN A 1 194 ? -11.573 -8.691 -9.642 1.00 91.06 194 ASN A C 1
ATOM 1435 O O . ASN A 1 194 ? -10.851 -9.673 -9.804 1.00 91.06 194 ASN A O 1
ATOM 1439 N N . ASN A 1 195 ? -11.501 -7.625 -10.437 1.00 93.75 195 ASN A N 1
ATOM 1440 C CA . ASN A 1 195 ? -10.610 -7.502 -11.581 1.00 93.75 195 ASN A CA 1
ATOM 1441 C C . ASN A 1 195 ? -9.359 -6.694 -11.205 1.00 93.75 195 ASN A C 1
ATOM 1443 O O . ASN A 1 195 ? -9.428 -5.475 -11.062 1.00 93.75 195 ASN A O 1
ATOM 1447 N N . VAL A 1 196 ? -8.228 -7.384 -11.043 1.00 98.25 196 VAL A N 1
ATOM 1448 C CA . VAL A 1 196 ? -6.892 -6.809 -10.811 1.00 98.25 196 VAL A CA 1
ATOM 1449 C C . VAL A 1 196 ? -5.837 -7.763 -11.378 1.00 98.25 196 VAL A C 1
ATOM 1451 O O . VAL A 1 196 ? -5.959 -8.987 -11.232 1.00 98.25 196 VAL A O 1
ATOM 1454 N N . GLU A 1 197 ? -4.795 -7.226 -12.010 1.00 98.69 197 GLU A N 1
ATOM 1455 C CA . GLU A 1 197 ? -3.602 -8.006 -12.333 1.00 98.69 197 GLU A CA 1
ATOM 1456 C C . GLU A 1 197 ? -2.840 -8.289 -11.035 1.00 98.69 197 GLU A C 1
ATOM 1458 O O . GLU A 1 197 ? -2.507 -7.376 -10.281 1.00 98.69 197 GLU A O 1
ATOM 1463 N N . GLY A 1 198 ? -2.619 -9.564 -10.733 1.00 98.69 198 GLY A N 1
ATOM 1464 C CA . GLY A 1 198 ? -2.066 -9.989 -9.452 1.00 98.69 198 GLY A CA 1
ATOM 1465 C C . GLY A 1 198 ? -0.797 -10.787 -9.669 1.00 98.69 198 GLY A C 1
ATOM 1466 O O . GLY A 1 198 ? -0.875 -11.892 -10.205 1.00 98.69 198 GLY A O 1
ATOM 1467 N N . VAL A 1 199 ? 0.341 -10.253 -9.230 1.00 98.81 199 VAL A N 1
ATOM 1468 C CA . VAL A 1 199 ? 1.652 -10.895 -9.387 1.00 98.81 199 VAL A CA 1
ATOM 1469 C C . VAL A 1 199 ? 2.142 -11.403 -8.037 1.00 98.81 199 VAL A C 1
ATOM 1471 O O . VAL A 1 199 ? 2.411 -10.632 -7.118 1.00 98.81 199 VAL A O 1
ATOM 1474 N N . ILE A 1 200 ? 2.267 -12.722 -7.928 1.00 98.75 200 ILE A N 1
ATOM 1475 C CA . ILE A 1 200 ? 2.763 -13.390 -6.725 1.00 98.75 200 ILE A CA 1
ATOM 1476 C C . ILE A 1 200 ? 4.278 -13.561 -6.870 1.00 98.75 200 ILE A C 1
ATOM 1478 O O . ILE A 1 200 ? 4.734 -14.327 -7.717 1.00 98.75 200 ILE A O 1
ATOM 1482 N N . VAL A 1 201 ? 5.057 -12.856 -6.048 1.00 98.50 201 VAL A N 1
ATOM 1483 C CA . VAL A 1 201 ? 6.537 -12.900 -6.076 1.00 98.50 201 VAL A CA 1
ATOM 1484 C C . VAL A 1 201 ? 7.129 -13.852 -5.034 1.00 98.50 201 VAL A C 1
ATOM 1486 O O . VAL A 1 201 ? 8.319 -14.176 -5.057 1.00 98.50 201 VAL A O 1
ATOM 1489 N N . LYS A 1 202 ? 6.289 -14.324 -4.112 1.00 98.25 202 LYS A N 1
ATOM 1490 C CA . LYS A 1 202 ? 6.624 -15.300 -3.075 1.00 98.25 202 LYS A CA 1
ATOM 1491 C C . LYS A 1 202 ? 5.377 -16.019 -2.590 1.00 98.25 202 LYS A C 1
ATOM 1493 O O . LYS A 1 202 ? 4.276 -15.485 -2.659 1.00 98.25 202 LYS A O 1
ATOM 1498 N N . GLU A 1 203 ? 5.571 -17.214 -2.062 1.00 98.56 203 GLU A N 1
ATOM 1499 C CA . GLU A 1 203 ? 4.523 -18.007 -1.433 1.00 98.56 203 GLU A CA 1
ATOM 1500 C C . GLU A 1 203 ? 4.705 -17.945 0.086 1.00 98.56 203 GLU A C 1
ATOM 1502 O O . GLU A 1 203 ? 5.700 -18.437 0.620 1.00 98.56 203 GLU A O 1
ATOM 1507 N N . ALA A 1 204 ? 3.765 -17.317 0.787 1.00 98.12 204 ALA A N 1
ATOM 1508 C CA . ALA A 1 204 ? 3.734 -17.280 2.241 1.00 98.12 204 ALA A CA 1
ATOM 1509 C C . ALA A 1 204 ? 3.366 -18.664 2.797 1.00 98.12 204 ALA A C 1
ATOM 1511 O O . ALA A 1 204 ? 2.329 -19.220 2.442 1.00 98.12 204 ALA A O 1
ATOM 1512 N N . ILE A 1 205 ? 4.192 -19.197 3.697 1.00 97.38 205 ILE A N 1
ATOM 1513 C CA . ILE A 1 205 ? 3.886 -20.408 4.481 1.00 97.38 205 ILE A CA 1
ATOM 1514 C C . ILE A 1 205 ? 3.162 -20.014 5.780 1.00 97.38 205 ILE A C 1
ATOM 1516 O O . ILE A 1 205 ? 2.326 -20.747 6.296 1.00 97.38 205 ILE A O 1
ATOM 1520 N N . GLY A 1 206 ? 3.471 -18.822 6.287 1.00 94.69 206 GLY A N 1
ATOM 1521 C CA . GLY A 1 206 ? 2.850 -18.179 7.439 1.00 94.69 206 GLY A CA 1
ATOM 1522 C C . GLY A 1 206 ? 3.278 -16.714 7.479 1.00 94.69 206 GLY A C 1
ATOM 1523 O O . GLY A 1 206 ? 3.700 -16.163 6.463 1.00 94.69 206 GLY A O 1
ATOM 1524 N N . THR A 1 207 ? 3.235 -16.088 8.652 1.00 92.81 207 THR A N 1
ATOM 1525 C CA . THR A 1 207 ? 3.608 -14.671 8.805 1.00 92.81 207 THR A CA 1
ATOM 1526 C C . THR A 1 207 ? 5.112 -14.409 8.785 1.00 92.81 207 THR A C 1
ATOM 1528 O O . THR A 1 207 ? 5.535 -13.276 8.574 1.00 92.81 207 THR A O 1
ATOM 1531 N N . ASN A 1 208 ? 5.932 -15.444 8.981 1.00 92.75 208 ASN A N 1
ATOM 1532 C CA . ASN A 1 208 ? 7.384 -15.320 9.170 1.00 92.75 208 ASN A CA 1
ATOM 1533 C C . ASN A 1 208 ? 8.196 -16.307 8.316 1.00 92.75 208 ASN A C 1
ATOM 1535 O O . ASN A 1 208 ? 9.386 -16.498 8.554 1.00 92.75 208 ASN A O 1
ATOM 1539 N N . ALA A 1 209 ? 7.564 -16.962 7.341 1.00 96.75 209 ALA A N 1
ATOM 1540 C CA . ALA A 1 209 ? 8.222 -17.915 6.455 1.00 96.75 209 ALA A CA 1
ATOM 1541 C C . ALA A 1 209 ? 7.615 -17.845 5.054 1.00 96.75 209 ALA A C 1
ATOM 1543 O O . ALA A 1 209 ? 6.393 -17.765 4.902 1.00 96.75 209 ALA A O 1
ATOM 1544 N N . ALA A 1 210 ? 8.470 -17.911 4.035 1.00 97.69 210 ALA A N 1
ATOM 1545 C CA . ALA A 1 210 ? 8.054 -17.876 2.644 1.00 97.69 210 ALA A CA 1
ATOM 1546 C C . ALA A 1 210 ? 8.980 -18.701 1.753 1.00 97.69 210 ALA A C 1
ATOM 1548 O O . ALA A 1 210 ? 10.182 -18.812 2.005 1.00 97.69 210 ALA A O 1
ATOM 1549 N N . LYS A 1 211 ? 8.414 -19.230 0.671 1.00 98.00 211 LYS A N 1
ATOM 1550 C CA . LYS A 1 211 ? 9.157 -19.780 -0.457 1.00 98.00 211 LYS A CA 1
ATOM 1551 C C . LYS A 1 211 ? 9.281 -18.701 -1.527 1.00 98.00 211 LYS A C 1
ATOM 1553 O O . LYS A 1 211 ? 8.286 -18.152 -1.997 1.00 98.00 211 LYS A O 1
ATOM 1558 N N . PHE A 1 212 ? 10.514 -18.401 -1.910 1.00 95.19 212 PHE A N 1
ATOM 1559 C CA . PHE A 1 212 ? 10.805 -17.311 -2.830 1.00 95.19 212 PHE A CA 1
ATOM 1560 C C . PHE A 1 212 ? 10.979 -17.777 -4.265 1.00 95.19 212 PHE A C 1
ATOM 1562 O O . PHE A 1 212 ? 11.570 -18.822 -4.542 1.00 95.19 212 PHE A O 1
ATOM 1569 N N . MET A 1 213 ? 10.519 -16.928 -5.174 1.00 94.69 213 MET A N 1
ATOM 1570 C CA . MET A 1 213 ? 10.962 -16.927 -6.556 1.00 94.69 213 MET A CA 1
ATOM 1571 C C . MET A 1 213 ? 12.342 -16.262 -6.669 1.00 94.69 213 MET A C 1
ATOM 1573 O O . MET A 1 213 ? 12.709 -15.422 -5.845 1.00 94.69 213 MET A O 1
ATOM 1577 N N . GLN A 1 214 ? 13.112 -16.617 -7.701 1.00 97.88 214 GLN A N 1
ATOM 1578 C CA . GLN A 1 214 ? 14.344 -15.893 -8.016 1.00 97.88 214 GLN A CA 1
ATOM 1579 C C . GLN A 1 214 ? 14.026 -14.435 -8.398 1.00 97.88 214 GLN A C 1
ATOM 1581 O O . GLN A 1 214 ? 13.093 -14.219 -9.175 1.00 97.88 214 GLN A O 1
ATOM 1586 N N . PRO A 1 215 ? 14.804 -13.433 -7.937 1.00 98.06 215 PRO A N 1
ATOM 1587 C CA . PRO A 1 215 ? 14.500 -12.021 -8.188 1.00 98.06 215 PRO A CA 1
ATOM 1588 C C . PRO A 1 215 ? 14.334 -11.660 -9.668 1.00 98.06 215 PRO A C 1
ATOM 1590 O O . PRO A 1 215 ? 13.538 -10.797 -10.016 1.00 98.06 215 PRO A O 1
ATOM 1593 N N . GLU A 1 216 ? 15.086 -12.288 -10.573 1.00 98.25 216 GLU A N 1
ATOM 1594 C CA . GLU A 1 216 ? 14.937 -12.067 -12.018 1.00 98.25 216 GLU A CA 1
ATOM 1595 C C . GLU A 1 216 ? 13.566 -12.486 -12.553 1.00 98.25 216 GLU A C 1
ATOM 1597 O O . GLU A 1 216 ? 12.949 -11.723 -13.295 1.00 98.25 216 GLU A O 1
ATOM 1602 N N . GLU A 1 217 ? 13.053 -13.638 -12.121 1.00 98.44 217 GLU A N 1
ATOM 1603 C CA . GLU A 1 217 ? 11.736 -14.103 -12.551 1.00 98.44 217 GLU A CA 1
ATOM 1604 C C . GLU A 1 217 ? 10.624 -13.246 -11.931 1.00 98.44 217 GLU A C 1
ATOM 1606 O O . GLU A 1 217 ? 9.701 -12.850 -12.638 1.00 98.44 217 GLU A O 1
ATOM 1611 N N . ALA A 1 218 ? 10.760 -12.842 -10.660 1.00 98.56 218 ALA A N 1
ATOM 1612 C CA . ALA A 1 218 ? 9.819 -11.916 -10.025 1.00 98.56 218 ALA A CA 1
ATOM 1613 C C . ALA A 1 218 ? 9.729 -10.592 -10.805 1.00 98.56 218 ALA A C 1
ATOM 1615 O O . ALA A 1 218 ? 8.644 -10.154 -11.184 1.00 98.56 218 ALA A O 1
ATOM 1616 N N . ARG A 1 219 ? 10.879 -9.995 -11.147 1.00 98.81 219 ARG A N 1
ATOM 1617 C CA . ARG A 1 219 ? 10.952 -8.763 -11.950 1.00 98.81 219 ARG A CA 1
ATOM 1618 C C . ARG A 1 219 ? 10.347 -8.951 -13.342 1.00 98.81 219 ARG A C 1
ATOM 1620 O O . ARG A 1 219 ? 9.628 -8.077 -13.818 1.00 98.81 219 ARG A O 1
ATOM 1627 N N . LYS A 1 220 ? 10.585 -10.087 -13.998 1.00 98.81 220 LYS A N 1
ATOM 1628 C CA . LYS A 1 220 ? 9.969 -10.396 -15.294 1.00 98.81 220 LYS A CA 1
ATOM 1629 C C . LYS A 1 220 ? 8.441 -10.451 -15.193 1.00 98.81 220 LYS A C 1
ATOM 1631 O O . LYS A 1 220 ? 7.778 -9.779 -15.981 1.00 98.81 220 LYS A O 1
ATOM 1636 N N . LEU A 1 221 ? 7.894 -11.156 -14.200 1.00 98.81 221 LEU A N 1
ATOM 1637 C CA . LEU A 1 221 ? 6.446 -11.233 -13.980 1.00 98.81 221 LEU A CA 1
ATOM 1638 C C . LEU A 1 221 ? 5.830 -9.873 -13.647 1.00 98.81 221 LEU A C 1
ATOM 1640 O O . LEU A 1 221 ? 4.761 -9.553 -14.156 1.00 98.81 221 LEU A O 1
ATOM 1644 N N . ILE A 1 222 ? 6.506 -9.047 -12.843 1.00 98.94 222 ILE A N 1
ATOM 1645 C CA . ILE A 1 222 ? 6.043 -7.686 -12.538 1.00 98.94 222 ILE A CA 1
ATOM 1646 C C . ILE A 1 222 ? 6.019 -6.827 -13.805 1.00 98.94 222 ILE A C 1
ATOM 1648 O O . ILE A 1 222 ? 5.042 -6.118 -14.045 1.00 98.94 222 ILE A O 1
ATOM 1652 N N . ARG A 1 223 ? 7.073 -6.888 -14.629 1.00 98.94 223 ARG A N 1
ATOM 1653 C CA . ARG A 1 223 ? 7.141 -6.149 -15.898 1.00 98.94 223 ARG A CA 1
ATOM 1654 C C . ARG A 1 223 ? 6.010 -6.561 -16.837 1.00 98.94 223 ARG A C 1
ATOM 1656 O O . ARG A 1 223 ? 5.320 -5.699 -17.379 1.00 98.94 223 ARG A O 1
ATOM 1663 N N . ASP A 1 224 ? 5.813 -7.865 -17.005 1.00 98.88 224 ASP A N 1
ATOM 1664 C CA . ASP A 1 224 ? 4.767 -8.407 -17.867 1.00 98.88 224 ASP A CA 1
ATOM 1665 C C . ASP A 1 224 ? 3.370 -8.047 -17.331 1.00 98.88 224 ASP A C 1
ATOM 1667 O O . ASP A 1 224 ? 2.562 -7.495 -18.075 1.00 98.88 224 ASP A O 1
ATOM 1671 N N . GLY A 1 225 ? 3.127 -8.215 -16.027 1.00 98.88 225 GLY A N 1
ATOM 1672 C CA . GLY A 1 225 ? 1.871 -7.838 -15.374 1.00 98.88 225 GLY A CA 1
ATOM 1673 C C . GLY A 1 225 ? 1.557 -6.344 -15.492 1.00 98.88 225 GLY A C 1
ATOM 1674 O O . GLY A 1 225 ? 0.446 -5.974 -15.860 1.00 98.88 225 GLY A O 1
ATOM 1675 N N . ALA A 1 226 ? 2.536 -5.462 -15.272 1.00 98.94 226 ALA A N 1
ATOM 1676 C CA . ALA A 1 226 ? 2.361 -4.020 -15.454 1.00 98.94 226 ALA A CA 1
ATOM 1677 C C . ALA A 1 226 ? 1.971 -3.657 -16.894 1.00 98.94 226 ALA A C 1
ATOM 1679 O O . ALA A 1 226 ? 1.034 -2.884 -17.114 1.00 98.94 226 ALA A O 1
ATOM 1680 N N . ARG A 1 227 ? 2.663 -4.234 -17.882 1.00 98.88 227 ARG A N 1
ATOM 1681 C CA . ARG A 1 227 ? 2.365 -4.013 -19.300 1.00 98.88 227 ARG A CA 1
ATOM 1682 C C . ARG A 1 227 ? 0.966 -4.507 -19.658 1.00 98.88 227 ARG A C 1
ATOM 1684 O O . ARG A 1 227 ? 0.204 -3.800 -20.322 1.00 98.88 227 ARG A O 1
ATOM 1691 N N . ASP A 1 228 ? 0.631 -5.719 -19.238 1.00 98.69 228 ASP A N 1
ATOM 1692 C CA . ASP A 1 228 ? -0.598 -6.391 -19.647 1.00 98.69 228 ASP A CA 1
ATOM 1693 C C . ASP A 1 228 ? -1.825 -5.788 -18.943 1.00 98.69 228 ASP A C 1
ATOM 1695 O O . ASP A 1 228 ? -2.859 -5.591 -19.589 1.00 98.69 228 ASP A O 1
ATOM 1699 N N . ALA A 1 229 ? -1.691 -5.361 -17.681 1.00 98.69 229 ALA A N 1
ATOM 1700 C CA . ALA A 1 229 ? -2.710 -4.583 -16.976 1.00 98.69 229 ALA A CA 1
ATOM 1701 C C . ALA A 1 229 ? -3.033 -3.271 -17.708 1.00 98.69 229 ALA A C 1
ATOM 1703 O O . ALA A 1 229 ? -4.199 -2.936 -17.911 1.00 98.69 229 ALA A O 1
ATOM 1704 N N . LEU A 1 230 ? -2.020 -2.535 -18.174 1.00 98.69 230 LEU A N 1
ATOM 1705 C CA . LEU A 1 230 ? -2.247 -1.274 -18.886 1.00 98.69 230 LEU A CA 1
ATOM 1706 C C . LEU A 1 230 ? -2.802 -1.467 -20.298 1.00 98.69 230 LEU A C 1
ATOM 1708 O O . LEU A 1 230 ? -3.640 -0.681 -20.738 1.00 98.69 230 LEU A O 1
ATOM 1712 N N . ARG A 1 231 ? -2.419 -2.537 -21.003 1.00 98.00 231 ARG A N 1
ATOM 1713 C CA . ARG A 1 231 ? -3.045 -2.893 -22.291 1.00 98.00 231 ARG A CA 1
ATOM 1714 C C . ARG A 1 231 ? -4.533 -3.207 -22.142 1.00 98.00 231 ARG A C 1
ATOM 1716 O O . ARG A 1 231 ? -5.314 -2.914 -23.046 1.00 98.00 231 ARG A O 1
ATOM 1723 N N . ARG A 1 232 ? -4.925 -3.742 -20.985 1.00 97.50 232 ARG A N 1
ATOM 1724 C CA . ARG A 1 232 ? -6.311 -4.044 -20.607 1.00 97.50 232 ARG A CA 1
ATOM 1725 C C . ARG A 1 232 ? -6.950 -2.963 -19.737 1.00 97.50 232 ARG A C 1
ATOM 1727 O O . ARG A 1 232 ? -7.984 -3.213 -19.129 1.00 97.50 232 ARG A O 1
ATOM 1734 N N . LEU A 1 233 ? -6.399 -1.743 -19.695 1.00 97.88 233 LEU A N 1
ATOM 1735 C CA . LEU A 1 233 ? -6.817 -0.699 -18.748 1.00 97.88 233 LEU A CA 1
ATOM 1736 C C . LEU A 1 233 ? -8.341 -0.455 -18.717 1.00 97.88 233 LEU A C 1
ATOM 1738 O O . LEU A 1 233 ? -8.913 -0.213 -17.659 1.00 97.88 233 LEU A O 1
ATOM 1742 N N . LYS A 1 234 ? -9.013 -0.567 -19.870 1.00 97.12 234 LYS A N 1
ATOM 1743 C CA . LYS A 1 234 ? -10.470 -0.376 -20.009 1.00 97.12 234 LYS A CA 1
ATOM 1744 C C . LYS A 1 234 ? -11.318 -1.403 -19.243 1.00 97.12 234 LYS A C 1
ATOM 1746 O O . LYS A 1 234 ? -12.508 -1.171 -19.046 1.00 97.12 234 LYS A O 1
ATOM 1751 N N . GLU A 1 235 ? -10.736 -2.530 -18.842 1.00 97.25 235 GLU A N 1
ATOM 1752 C CA . GLU A 1 235 ? -11.408 -3.590 -18.084 1.00 97.25 235 GLU A CA 1
ATOM 1753 C C . GLU A 1 235 ? -11.476 -3.280 -16.580 1.00 97.25 235 GLU A C 1
ATOM 1755 O O . GLU A 1 235 ? -12.300 -3.855 -15.864 1.00 97.25 235 GLU A O 1
ATOM 1760 N N . PHE A 1 236 ? -10.635 -2.366 -16.091 1.00 98.12 236 PHE A N 1
ATOM 1761 C CA . PHE A 1 236 ? -10.548 -2.021 -14.676 1.00 98.12 236 PHE A CA 1
ATOM 1762 C C . PHE A 1 236 ? -11.430 -0.816 -14.353 1.00 98.12 236 PHE A C 1
ATOM 1764 O O . PHE A 1 236 ? -11.507 0.152 -15.110 1.00 98.12 236 PHE A O 1
ATOM 1771 N N . LYS A 1 237 ? -12.102 -0.861 -13.200 1.00 97.38 237 LYS A N 1
ATOM 1772 C CA . LYS A 1 237 ? -12.982 0.215 -12.733 1.00 97.38 237 LYS A CA 1
ATOM 1773 C C . LYS A 1 237 ? -12.550 0.693 -11.348 1.00 97.38 237 LYS A C 1
ATOM 1775 O O . LYS A 1 237 ? -12.215 -0.144 -10.511 1.00 97.38 237 LYS A O 1
ATOM 1780 N N . PRO A 1 238 ? -12.583 2.009 -11.072 1.00 97.69 238 PRO A N 1
ATOM 1781 C CA . PRO A 1 238 ? -12.370 2.517 -9.722 1.00 97.69 238 PRO A CA 1
ATOM 1782 C C . PRO A 1 238 ? -13.394 1.916 -8.756 1.00 97.69 238 PRO A C 1
ATOM 1784 O O . PRO A 1 238 ? -14.598 1.965 -9.020 1.00 97.69 238 PRO A O 1
ATOM 1787 N N . TYR A 1 239 ? -12.929 1.376 -7.632 1.00 97.38 239 TYR A N 1
ATOM 1788 C CA . TYR A 1 239 ? -13.804 0.809 -6.610 1.00 97.38 239 TYR A CA 1
ATOM 1789 C C . TYR A 1 239 ? -14.190 1.874 -5.584 1.00 97.38 239 TYR A C 1
ATOM 1791 O O . TYR A 1 239 ? -13.335 2.397 -4.873 1.00 97.38 239 TYR A O 1
ATOM 1799 N N . ARG A 1 240 ? -15.480 2.206 -5.497 1.00 94.38 240 ARG A N 1
ATOM 1800 C CA . ARG A 1 240 ? -15.994 3.270 -4.625 1.00 94.38 240 ARG A CA 1
ATOM 1801 C C . ARG A 1 240 ? -16.971 2.706 -3.605 1.00 94.38 240 ARG A C 1
ATOM 1803 O O . ARG A 1 240 ? -17.935 2.044 -3.973 1.00 94.38 240 ARG A O 1
ATOM 1810 N N . LEU A 1 241 ? -16.744 3.034 -2.338 1.00 94.25 241 LEU A N 1
ATOM 1811 C CA . LEU A 1 241 ? -17.739 2.849 -1.286 1.00 94.25 241 LEU A CA 1
ATOM 1812 C C . LEU A 1 241 ? -18.779 3.977 -1.339 1.00 94.25 241 LEU A C 1
ATOM 1814 O O . LEU A 1 241 ? -18.494 5.079 -1.807 1.00 94.25 241 LEU A O 1
ATOM 1818 N N . ALA A 1 242 ? -19.984 3.704 -0.843 1.00 95.31 242 ALA A N 1
ATOM 1819 C CA . ALA A 1 242 ? -21.008 4.729 -0.674 1.00 95.31 242 ALA A CA 1
ATOM 1820 C C . ALA A 1 242 ? -20.705 5.603 0.554 1.00 95.31 242 ALA A C 1
ATOM 1822 O O . ALA A 1 242 ? -20.336 5.089 1.607 1.00 95.31 242 ALA A O 1
ATOM 1823 N N . SER A 1 243 ? -20.892 6.915 0.418 1.00 96.25 243 SER A N 1
ATOM 1824 C CA . SER A 1 243 ? -20.898 7.848 1.551 1.00 96.25 243 SER A CA 1
ATOM 1825 C C . SER A 1 243 ? -22.208 7.687 2.351 1.00 96.25 243 SER A C 1
ATOM 1827 O O . SER A 1 243 ? -23.243 7.423 1.730 1.00 96.25 243 SER A O 1
ATOM 1829 N N . PRO A 1 244 ? -22.215 7.853 3.689 1.00 97.56 244 PRO A N 1
ATOM 1830 C CA . PRO A 1 244 ? -21.084 8.220 4.546 1.00 97.56 244 PRO A CA 1
ATOM 1831 C C . PRO A 1 244 ? -20.089 7.071 4.768 1.00 97.56 244 PRO A C 1
ATOM 1833 O O . PRO A 1 244 ? -20.443 5.898 4.694 1.00 97.56 244 PRO A O 1
ATOM 1836 N N . TYR A 1 245 ? -18.837 7.425 5.063 1.00 98.50 245 TYR A N 1
ATOM 1837 C CA . TYR A 1 245 ? -17.761 6.482 5.358 1.00 98.50 245 TYR A CA 1
ATOM 1838 C C . TYR A 1 245 ? -17.583 6.346 6.869 1.00 98.50 245 TYR A C 1
ATOM 1840 O O . TYR A 1 245 ? -17.115 7.284 7.522 1.00 98.50 245 TYR A O 1
ATOM 1848 N N . LYS A 1 246 ? -17.946 5.186 7.418 1.00 98.56 246 LYS A N 1
ATOM 1849 C CA . LYS A 1 246 ? -17.697 4.813 8.813 1.00 98.56 246 LYS A CA 1
ATOM 1850 C C . LYS A 1 246 ? -16.375 4.060 8.898 1.00 98.56 246 LYS A C 1
ATOM 1852 O O . LYS A 1 246 ? -16.248 2.988 8.311 1.00 98.56 246 LYS A O 1
ATOM 1857 N N . PHE A 1 247 ? -15.425 4.611 9.640 1.00 98.75 247 PHE A N 1
ATOM 1858 C CA . PHE A 1 247 ? -14.159 3.970 9.976 1.00 98.75 247 PHE A CA 1
ATOM 1859 C C . PHE A 1 247 ? -14.271 3.379 11.376 1.00 98.75 247 PHE A C 1
ATOM 1861 O O . PHE A 1 247 ? -14.672 4.078 12.304 1.00 98.75 247 PHE A O 1
ATOM 1868 N N . GLU A 1 248 ? -13.907 2.114 11.532 1.00 98.69 248 GLU A N 1
ATOM 1869 C CA . GLU A 1 248 ? -13.861 1.412 12.813 1.00 98.69 248 GLU A CA 1
ATOM 1870 C C . GLU A 1 248 ? -12.469 0.804 12.966 1.00 98.69 248 GLU A C 1
ATOM 1872 O O . GLU A 1 248 ? -12.024 0.044 12.106 1.00 98.69 248 GLU A O 1
ATOM 1877 N N . ILE A 1 249 ? -11.768 1.165 14.038 1.00 98.44 249 ILE A N 1
ATOM 1878 C CA . ILE A 1 249 ? -10.390 0.734 14.284 1.00 98.44 249 ILE A CA 1
ATOM 1879 C C . ILE A 1 249 ? -10.365 -0.008 15.608 1.00 98.44 249 ILE A C 1
ATOM 1881 O O . ILE A 1 249 ? -10.690 0.573 16.641 1.00 98.44 249 ILE A O 1
ATOM 1885 N N . THR A 1 250 ? -9.968 -1.277 15.569 1.00 98.31 250 THR A N 1
ATOM 1886 C CA . THR A 1 250 ? -9.690 -2.077 16.764 1.00 98.31 250 THR A CA 1
ATOM 1887 C C . THR A 1 250 ? -8.189 -2.075 17.007 1.00 98.31 250 THR A C 1
ATOM 1889 O O . THR A 1 250 ? -7.432 -2.599 16.188 1.00 98.31 250 THR A O 1
ATOM 1892 N N . PHE A 1 251 ? -7.745 -1.499 18.121 1.00 97.38 251 PHE A N 1
ATOM 1893 C CA . PHE A 1 251 ? -6.336 -1.484 18.508 1.00 97.38 251 PHE A CA 1
ATOM 1894 C C . PHE A 1 251 ? -5.940 -2.726 19.318 1.00 97.38 251 PHE A C 1
ATOM 1896 O O . PHE A 1 251 ? -6.775 -3.445 19.869 1.00 97.38 251 PHE A O 1
ATOM 1903 N N . SER A 1 252 ? -4.637 -2.974 19.436 1.00 94.94 252 SER A N 1
ATOM 1904 C CA . SER A 1 252 ? -4.082 -4.055 20.255 1.00 94.94 252 SER A CA 1
ATOM 1905 C C . SER A 1 252 ? -4.150 -3.747 21.755 1.00 94.94 252 SER A C 1
ATOM 1907 O O . SER A 1 252 ? -4.278 -4.670 22.570 1.00 94.94 252 SER A O 1
ATOM 1909 N N . THR A 1 253 ? -4.156 -2.464 22.137 1.00 94.25 253 THR A N 1
ATOM 1910 C CA . THR A 1 253 ? -4.203 -2.013 23.536 1.00 94.25 253 THR A CA 1
ATOM 1911 C C . THR A 1 253 ? -5.312 -0.992 23.787 1.00 94.25 253 THR A C 1
ATOM 1913 O O . THR A 1 253 ? -5.676 -0.210 22.912 1.00 94.25 253 THR A O 1
ATOM 1916 N N . THR A 1 254 ? -5.822 -0.991 25.019 1.00 96.75 254 THR A N 1
ATOM 1917 C CA . THR A 1 254 ? -6.822 -0.032 25.516 1.00 96.75 254 THR A CA 1
ATOM 1918 C C . THR A 1 254 ? -6.302 1.408 25.470 1.00 96.75 254 THR A C 1
ATOM 1920 O O . THR A 1 254 ? -7.038 2.306 25.080 1.00 96.75 254 THR A O 1
ATOM 1923 N N . ALA A 1 255 ? -5.011 1.612 25.757 1.00 95.88 255 ALA A N 1
ATOM 1924 C CA . ALA A 1 255 ? -4.382 2.932 25.791 1.00 95.88 255 ALA A CA 1
ATOM 1925 C C . ALA A 1 255 ? -4.469 3.688 24.451 1.00 95.88 255 ALA A C 1
ATOM 1927 O O . ALA A 1 255 ? -4.657 4.901 24.440 1.00 95.88 255 ALA A O 1
ATOM 1928 N N . HIS A 1 256 ? -4.404 2.987 23.310 1.00 96.25 256 HIS A N 1
ATOM 1929 C CA . HIS A 1 256 ? -4.619 3.634 22.011 1.00 96.25 256 HIS A CA 1
ATOM 1930 C C . HIS A 1 256 ? -6.045 4.188 21.886 1.00 96.25 256 HIS A C 1
ATOM 1932 O O . HIS A 1 256 ? -6.227 5.294 21.380 1.00 96.25 256 HIS A O 1
ATOM 1938 N N . ALA A 1 257 ? -7.049 3.450 22.373 1.00 96.81 257 ALA A N 1
ATOM 1939 C CA . ALA A 1 257 ? -8.436 3.906 22.375 1.00 96.81 257 ALA A CA 1
ATOM 1940 C C . ALA A 1 257 ? -8.656 5.076 23.352 1.00 96.81 257 ALA A C 1
ATOM 1942 O O . ALA A 1 257 ? -9.342 6.025 22.978 1.00 96.81 257 ALA A O 1
ATOM 1943 N N . ASP A 1 258 ? -8.025 5.047 24.536 1.00 97.00 258 ASP A N 1
ATOM 1944 C CA . ASP A 1 258 ? -8.091 6.121 25.548 1.00 97.00 258 ASP A CA 1
ATOM 1945 C C . ASP A 1 258 ? -7.572 7.468 25.002 1.00 97.00 258 ASP A C 1
ATOM 1947 O O . ASP A 1 258 ? -8.121 8.534 25.285 1.00 97.00 258 ASP A O 1
ATOM 1951 N N . ILE A 1 259 ? -6.505 7.428 24.196 1.00 96.69 259 ILE A N 1
ATOM 1952 C CA . ILE A 1 259 ? -5.940 8.621 23.551 1.00 96.69 259 ILE A CA 1
ATOM 1953 C C . ILE A 1 259 ? -6.791 9.027 22.341 1.00 96.69 259 ILE A C 1
ATOM 1955 O O . ILE A 1 259 ? -7.084 10.208 22.155 1.00 96.69 259 ILE A O 1
ATOM 1959 N N . ALA A 1 260 ? -7.200 8.064 21.508 1.00 96.88 260 ALA A N 1
ATOM 1960 C CA . ALA A 1 260 ? -7.940 8.339 20.277 1.00 96.88 260 ALA A CA 1
ATOM 1961 C C . ALA A 1 260 ? -9.315 8.971 20.539 1.00 96.88 260 ALA A C 1
ATOM 1963 O O . ALA A 1 260 ? -9.736 9.832 19.765 1.00 96.88 260 ALA A O 1
ATOM 1964 N N . GLU A 1 261 ? -10.002 8.588 21.621 1.00 97.00 261 GLU A N 1
ATOM 1965 C CA . GLU A 1 261 ? -11.311 9.154 21.984 1.00 97.00 261 GLU A CA 1
ATOM 1966 C C . GLU A 1 261 ? -11.258 10.635 22.392 1.00 97.00 261 GLU A C 1
ATOM 1968 O O . GLU A 1 261 ? -12.290 11.299 22.397 1.00 97.00 261 GLU A O 1
ATOM 1973 N N . GLN A 1 262 ? -10.069 11.188 22.661 1.00 96.44 262 GLN A N 1
ATOM 1974 C CA . GLN A 1 262 ? -9.901 12.622 22.926 1.00 96.44 262 GLN A CA 1
ATOM 1975 C C . GLN A 1 262 ? -10.079 13.484 21.663 1.00 96.44 262 GLN A C 1
ATOM 1977 O O . GLN A 1 262 ? -10.192 14.708 21.751 1.00 96.44 262 GLN A O 1
ATOM 1982 N N . ILE A 1 263 ? -10.092 12.874 20.473 1.00 97.50 263 ILE A N 1
ATOM 1983 C CA . ILE A 1 263 ? -10.367 13.575 19.218 1.00 97.50 263 ILE A CA 1
ATOM 1984 C C . ILE A 1 263 ? -11.886 13.789 19.106 1.00 97.50 263 ILE A C 1
ATOM 1986 O O . ILE A 1 263 ? -12.616 12.802 19.051 1.00 97.50 263 ILE A O 1
ATOM 1990 N N . PRO A 1 264 ? -12.394 15.033 18.971 1.00 97.12 264 PRO A N 1
ATOM 1991 C CA . PRO A 1 264 ? -13.834 15.319 19.045 1.00 97.12 264 PRO A CA 1
ATOM 1992 C C . PRO A 1 264 ? -14.735 14.547 18.069 1.00 97.12 264 PRO A C 1
ATOM 1994 O O . PRO A 1 264 ? -15.922 14.378 18.326 1.00 97.12 264 PRO A O 1
ATOM 1997 N N . THR A 1 265 ? -14.199 14.107 16.927 1.00 96.50 265 THR A N 1
ATOM 1998 C CA . THR A 1 265 ? -14.942 13.347 15.908 1.00 96.50 265 THR A CA 1
ATOM 1999 C C . THR A 1 265 ? -14.898 11.833 16.119 1.00 96.50 265 THR A C 1
ATOM 2001 O O . THR A 1 265 ? -15.497 11.102 15.331 1.00 96.50 265 THR A O 1
ATOM 2004 N N . VAL A 1 266 ? -14.172 11.353 17.129 1.00 98.44 266 VAL A N 1
ATOM 2005 C CA . VAL A 1 266 ? -13.964 9.934 17.424 1.00 98.44 266 VAL A CA 1
ATOM 2006 C C . VAL A 1 266 ? -14.855 9.508 18.587 1.00 98.44 266 VAL A C 1
ATOM 2008 O O . VAL A 1 266 ? -15.013 10.215 19.573 1.00 98.44 266 VAL A O 1
ATOM 2011 N N . THR A 1 267 ? -15.456 8.328 18.473 1.00 98.38 267 THR A N 1
ATOM 2012 C CA . THR A 1 267 ? -16.312 7.732 19.501 1.00 98.38 267 THR A CA 1
ATOM 2013 C C . THR A 1 267 ? -15.789 6.358 19.879 1.00 98.38 267 THR A C 1
ATOM 2015 O O . THR A 1 267 ? -15.661 5.474 19.023 1.00 98.38 267 THR A O 1
ATOM 2018 N N . ARG A 1 268 ? -15.551 6.141 21.170 1.00 98.25 268 ARG A N 1
ATOM 2019 C CA . ARG A 1 268 ? -15.202 4.828 21.707 1.00 98.25 268 ARG A CA 1
ATOM 2020 C C . ARG A 1 268 ? -16.388 3.870 21.633 1.00 98.25 268 ARG A C 1
ATOM 2022 O O . ARG A 1 268 ? -17.494 4.216 22.032 1.00 98.25 268 ARG A O 1
ATOM 2029 N N . GLN A 1 269 ? -16.156 2.686 21.076 1.00 98.25 269 GLN A N 1
ATOM 2030 C CA . GLN A 1 269 ? -17.172 1.639 20.926 1.00 98.25 269 GLN A CA 1
ATOM 2031 C C . GLN A 1 269 ? -17.060 0.594 22.038 1.00 98.25 269 GLN A C 1
ATOM 2033 O O . GLN A 1 269 ? -18.069 0.133 22.561 1.00 98.25 269 GLN A O 1
ATOM 2038 N N . ASP A 1 270 ? -15.828 0.234 22.403 1.00 97.88 270 ASP A N 1
ATOM 2039 C CA . ASP A 1 270 ? -15.522 -0.715 23.471 1.00 97.88 270 ASP A CA 1
ATOM 2040 C C . ASP A 1 270 ? -14.123 -0.439 24.062 1.00 97.88 270 ASP A C 1
ATOM 2042 O O . ASP A 1 270 ? -13.544 0.634 23.870 1.00 97.88 270 ASP A O 1
ATOM 2046 N N . ALA A 1 271 ? -13.562 -1.399 24.802 1.00 97.75 271 ALA A N 1
ATOM 2047 C CA . ALA A 1 271 ? -12.247 -1.272 25.424 1.00 97.75 271 ALA A CA 1
ATOM 2048 C C . ALA A 1 271 ? -11.117 -0.905 24.440 1.00 97.75 271 ALA A C 1
ATOM 2050 O O . ALA A 1 271 ? -10.212 -0.169 24.829 1.00 97.75 271 ALA A O 1
ATOM 2051 N N . LYS A 1 272 ? -11.148 -1.392 23.195 1.00 97.75 272 LYS A N 1
ATOM 2052 C CA . LYS A 1 272 ? -10.059 -1.237 22.211 1.00 97.75 272 LYS A CA 1
ATOM 2053 C C . LYS A 1 272 ? -10.512 -0.691 20.858 1.00 97.75 272 LYS A C 1
ATOM 2055 O O . LYS A 1 272 ? -9.663 -0.398 20.016 1.00 97.75 272 LYS A O 1
ATOM 2060 N N . THR A 1 273 ? -11.815 -0.560 20.642 1.00 98.50 273 THR A N 1
ATOM 2061 C CA . THR A 1 273 ? -12.383 -0.137 19.365 1.00 98.50 273 THR A CA 1
ATOM 2062 C C . THR A 1 273 ? -12.856 1.305 19.423 1.00 98.50 273 THR A C 1
ATOM 2064 O O . THR A 1 273 ? -13.622 1.692 20.309 1.00 98.50 273 THR A O 1
ATOM 2067 N N . ILE A 1 274 ? -12.460 2.092 18.426 1.00 98.62 274 ILE A N 1
ATOM 2068 C CA . ILE A 1 274 ? -13.006 3.427 18.166 1.00 98.62 274 ILE A CA 1
ATOM 2069 C C . ILE A 1 274 ? -13.707 3.461 16.814 1.00 98.62 274 ILE A C 1
ATOM 2071 O O . ILE A 1 274 ? -13.459 2.621 15.946 1.00 98.62 274 ILE A O 1
ATOM 2075 N N . SER A 1 275 ? -14.569 4.453 16.614 1.00 98.69 275 SER A N 1
ATOM 2076 C CA . SER A 1 275 ? -15.117 4.756 15.299 1.00 98.69 275 SER A CA 1
ATOM 2077 C C . SER A 1 275 ? -15.234 6.253 15.042 1.00 98.69 275 SER A C 1
ATOM 2079 O O . SER A 1 275 ? -15.288 7.051 15.974 1.00 98.69 275 SER A O 1
ATOM 2081 N N . TYR A 1 276 ? -15.270 6.632 13.769 1.00 98.75 276 TYR A N 1
ATOM 2082 C CA . TYR A 1 276 ? -15.659 7.969 13.324 1.00 98.75 276 TYR A CA 1
ATOM 2083 C C . TYR A 1 276 ? -16.288 7.889 11.932 1.00 98.75 276 TYR A C 1
ATOM 2085 O O . TYR A 1 276 ? -16.079 6.928 11.189 1.00 98.75 276 TYR A O 1
ATOM 2093 N N . THR A 1 277 ? -17.083 8.897 11.577 1.00 98.50 277 THR A N 1
ATOM 2094 C CA . THR A 1 277 ? -17.803 8.943 10.297 1.00 98.50 277 THR A CA 1
ATOM 2095 C C . THR A 1 277 ? -17.543 10.261 9.576 1.00 98.50 277 THR A C 1
ATOM 2097 O O . THR A 1 277 ? -17.501 11.317 10.200 1.00 98.50 277 THR A O 1
ATOM 2100 N N . THR A 1 278 ? -17.378 10.207 8.256 1.00 98.12 278 THR A N 1
ATOM 2101 C CA . THR A 1 278 ? -17.159 11.378 7.391 1.00 98.12 278 THR A CA 1
ATOM 2102 C C . THR A 1 278 ? -17.908 11.220 6.069 1.00 98.12 278 THR A C 1
ATOM 2104 O O . THR A 1 278 ? -18.139 10.103 5.607 1.00 98.12 278 THR A O 1
ATOM 2107 N N . SER A 1 279 ? -18.279 12.330 5.432 1.00 97.81 279 SER A N 1
ATOM 2108 C CA . SER A 1 279 ? -18.843 12.329 4.077 1.00 97.81 279 SER A CA 1
ATOM 2109 C C . SER A 1 279 ? -17.776 12.323 2.976 1.00 97.81 279 SER A C 1
ATOM 2111 O O . SER A 1 279 ? -18.077 11.908 1.855 1.00 97.81 279 SER A O 1
ATOM 2113 N N . ASP A 1 280 ? -16.543 12.732 3.297 1.00 97.75 280 ASP A N 1
ATOM 2114 C CA . ASP A 1 280 ? -15.378 12.721 2.409 1.00 97.75 280 ASP A CA 1
ATOM 2115 C C . ASP A 1 280 ? -14.376 11.642 2.837 1.00 97.75 280 ASP A C 1
ATOM 2117 O O . ASP A 1 280 ? -13.843 11.673 3.954 1.00 97.75 280 ASP A O 1
ATOM 2121 N N . TYR A 1 281 ? -14.101 10.703 1.929 1.00 98.38 281 TYR A N 1
ATOM 2122 C CA . TYR A 1 281 ? -13.209 9.578 2.192 1.00 98.38 281 TYR A CA 1
ATOM 2123 C C . TYR A 1 281 ? -11.776 10.042 2.461 1.00 98.38 281 TYR A C 1
ATOM 2125 O O . TYR A 1 281 ? -11.125 9.519 3.363 1.00 98.38 281 TYR A O 1
ATOM 2133 N N . LEU A 1 282 ? -11.277 11.038 1.718 1.00 98.19 282 LEU A N 1
ATOM 2134 C CA . LEU A 1 282 ? -9.881 11.471 1.833 1.00 98.19 282 LEU A CA 1
ATOM 2135 C C . LEU A 1 282 ? -9.622 12.187 3.164 1.00 98.19 282 LEU A C 1
ATOM 2137 O O . LEU A 1 282 ? -8.572 11.983 3.774 1.00 98.19 282 LEU A O 1
ATOM 2141 N N . SER A 1 283 ? -10.588 12.966 3.654 1.00 97.56 283 SER A N 1
ATOM 2142 C CA . SER A 1 283 ? -10.549 13.534 5.006 1.00 97.56 283 SER A CA 1
ATOM 2143 C C . SER A 1 283 ? -10.525 12.447 6.085 1.00 97.56 283 SER A C 1
ATOM 2145 O O . SER A 1 283 ? -9.708 12.523 7.002 1.00 97.56 283 SER A O 1
ATOM 2147 N N . GLY A 1 284 ? -11.345 11.399 5.943 1.00 98.00 284 GLY A N 1
ATOM 2148 C CA . GLY A 1 284 ? -11.320 10.245 6.850 1.00 98.00 284 GLY A CA 1
ATOM 2149 C C . GLY A 1 284 ? -9.989 9.502 6.815 1.00 98.00 284 GLY A C 1
ATOM 2150 O O . GLY A 1 284 ? -9.378 9.280 7.852 1.00 98.00 284 GLY A O 1
ATOM 2151 N N . TYR A 1 285 ? -9.470 9.223 5.621 1.00 98.00 285 TYR A N 1
ATOM 2152 C CA . TYR A 1 285 ? -8.171 8.583 5.419 1.00 98.00 285 TYR A CA 1
ATOM 2153 C C . TYR A 1 285 ? -7.019 9.350 6.096 1.00 98.00 285 TYR A C 1
ATOM 2155 O O . TYR A 1 285 ? -6.129 8.747 6.696 1.00 98.00 285 TYR A O 1
ATOM 2163 N N . ARG A 1 286 ? -7.033 10.690 6.060 1.00 97.44 286 ARG A N 1
ATOM 2164 C CA . ARG A 1 286 ? -6.036 11.508 6.775 1.00 97.44 286 ARG A CA 1
ATOM 2165 C C . ARG A 1 286 ? -6.127 11.326 8.289 1.00 97.44 286 ARG A C 1
ATOM 2167 O O . ARG A 1 286 ? -5.086 11.199 8.931 1.00 97.44 286 ARG A O 1
ATOM 2174 N N . LEU A 1 287 ? -7.337 11.284 8.850 1.00 97.44 287 LEU A N 1
ATOM 2175 C CA . LEU A 1 287 ? -7.530 11.021 10.277 1.00 97.44 287 LEU A CA 1
ATOM 2176 C C . LEU A 1 287 ? -7.115 9.591 10.649 1.00 97.44 287 LEU A C 1
ATOM 2178 O O . LEU A 1 287 ? -6.385 9.418 11.621 1.00 97.44 287 LEU A O 1
ATOM 2182 N N . LEU A 1 288 ? -7.482 8.584 9.845 1.00 97.12 288 LEU A N 1
ATOM 2183 C CA . LEU A 1 288 ? -7.002 7.203 9.991 1.00 97.12 288 LEU A CA 1
ATOM 2184 C C . LEU A 1 288 ? -5.478 7.180 10.108 1.00 97.12 288 LEU A C 1
ATOM 2186 O O . LEU A 1 288 ? -4.928 6.575 11.023 1.00 97.12 288 LEU A O 1
ATOM 2190 N N . ARG A 1 289 ? -4.797 7.901 9.217 1.00 95.12 289 ARG A N 1
ATOM 2191 C CA . ARG A 1 289 ? -3.341 7.995 9.220 1.00 95.12 289 ARG A CA 1
ATOM 2192 C C . ARG A 1 289 ? -2.788 8.650 10.478 1.00 95.12 289 ARG A C 1
ATOM 2194 O O . ARG A 1 289 ? -1.796 8.160 11.005 1.00 95.12 289 ARG A O 1
ATOM 2201 N N . VAL A 1 290 ? -3.408 9.713 10.992 1.00 94.88 290 VAL A N 1
ATOM 2202 C CA . VAL A 1 290 ? -3.034 10.275 12.304 1.00 94.88 290 VAL A CA 1
ATOM 2203 C C . VAL A 1 290 ? -3.122 9.198 13.390 1.00 94.88 290 VAL A C 1
ATOM 2205 O O . VAL A 1 290 ? -2.155 8.990 14.124 1.00 94.88 290 VAL A O 1
ATOM 2208 N N . LEU A 1 291 ? -4.236 8.466 13.417 1.00 95.38 291 LEU A N 1
ATOM 2209 C CA . LEU A 1 291 ? -4.538 7.456 14.427 1.00 95.38 291 LEU A CA 1
ATOM 2210 C C . LEU A 1 291 ? -3.597 6.250 14.399 1.00 95.38 291 LEU A C 1
ATOM 2212 O O . LEU A 1 291 ? -3.224 5.775 15.461 1.00 95.38 291 LEU A O 1
ATOM 2216 N N . TYR A 1 292 ? -3.193 5.745 13.232 1.00 91.81 292 TYR A N 1
ATOM 2217 C CA . TYR A 1 292 ? -2.302 4.579 13.195 1.00 91.81 292 TYR A CA 1
ATOM 2218 C C . TYR A 1 292 ? -0.823 4.950 13.134 1.00 91.81 292 TYR A C 1
ATOM 2220 O O . TYR A 1 292 ? 0.013 4.163 13.563 1.00 91.81 292 TYR A O 1
ATOM 2228 N N . ARG A 1 293 ? -0.450 6.106 12.572 1.00 90.62 293 ARG A N 1
ATOM 2229 C CA . ARG A 1 293 ? 0.967 6.437 12.345 1.00 90.62 293 ARG A CA 1
ATOM 2230 C C . ARG A 1 293 ? 1.581 7.265 13.466 1.00 90.62 293 ARG A C 1
ATOM 2232 O O . ARG A 1 293 ? 2.775 7.113 13.726 1.00 90.62 293 ARG A O 1
ATOM 2239 N N . TYR A 1 294 ? 0.806 8.179 14.045 1.00 91.38 294 TYR A N 1
ATOM 2240 C CA . TYR A 1 294 ? 1.316 9.221 14.940 1.00 91.38 294 TYR A CA 1
ATOM 2241 C C . TYR A 1 294 ? 0.828 9.082 16.375 1.00 91.38 294 TYR A C 1
ATOM 2243 O O . TYR A 1 294 ? 1.501 9.575 17.277 1.00 91.38 294 TYR A O 1
ATOM 2251 N N . LEU A 1 295 ? -0.301 8.411 16.592 1.00 91.06 295 LEU A N 1
ATOM 2252 C CA . LEU A 1 295 ? -0.738 8.061 17.932 1.00 91.06 295 LEU A CA 1
ATOM 2253 C C . LEU A 1 295 ? 0.193 6.979 18.484 1.00 91.06 295 LEU A C 1
ATOM 2255 O O . LEU A 1 295 ? 0.318 5.901 17.905 1.00 91.06 295 LEU A O 1
ATOM 2259 N N . ARG A 1 296 ? 0.862 7.299 19.589 1.00 85.81 296 ARG A N 1
ATOM 2260 C CA . ARG A 1 296 ? 1.638 6.353 20.390 1.00 85.81 296 ARG A CA 1
ATOM 2261 C C . ARG A 1 296 ? 1.006 6.250 21.762 1.00 85.81 296 ARG A C 1
ATOM 2263 O O . ARG A 1 296 ? 0.487 7.242 22.268 1.00 85.81 296 ARG A O 1
ATOM 2270 N N . ALA A 1 297 ? 1.033 5.051 22.320 1.00 82.25 297 ALA A N 1
ATOM 2271 C CA . ALA A 1 297 ? 0.556 4.787 23.671 1.00 82.25 297 ALA A CA 1
ATOM 2272 C C . ALA A 1 297 ? 1.701 4.768 24.705 1.00 82.25 297 ALA A C 1
ATOM 2274 O O . ALA A 1 297 ? 1.455 4.431 25.862 1.00 82.25 297 ALA A O 1
ATOM 2275 N N . ASP A 1 298 ? 2.920 5.115 24.274 1.00 78.44 298 ASP A N 1
ATOM 2276 C CA . ASP A 1 298 ? 4.178 5.144 25.022 1.00 78.44 298 ASP A CA 1
ATOM 2277 C C . ASP A 1 298 ? 5.067 6.340 24.626 1.00 78.44 298 ASP A C 1
ATOM 2279 O O . ASP A 1 298 ? 5.133 6.688 23.419 1.00 78.44 298 ASP A O 1
#

Secondary structure (DSSP, 8-state):
--------------------PPPPTT-EEEEEEE-STTSTT--SHHHHSTTSTTHHHHHHHHHHHHHHHHHHHHHTTEEEEEEEE-STTS--S-GGGSPTT-EEE--TT-TTGGGTT--TT-SEEEEES--PPTT-SS-TT--STTTTEEEEEETTEEE-HHHHHHHHHHHTT--EEEEEEEHHHHHHHHHHHS--EEEEEEEESSSS-EEEPPHHHHHHHHHHHHHHHHHTGGG-----PPSSEEEEEEESSHHHHHHHTTSTT-EE-SSSEEEEEES-HHHHHHHHHIIIII----

Foldseek 3Di:
DDDDDDDDDDPPDPPPDPPPDDQDPAAAEEEEQFEQQFFFPHFDVLCQDPPRPNVLVSLLSRQLLVQLLVLLQVVLPHDEYEYFQQGDQQASHDPVSHDPPYDYDGGQPQLLRSCHPDALSHAEYAYHSDWADAPDFWIAQHYAFQNFFNWKDKVNDTGGPLQLVLQVCLLRWYFHAYYGGAPNRQVRNCVQFVHHQYQHQWHTPHHRDIHGDDSVVSSNSSSNSSNVSSVVSVVTGRRHDAPWIKIKTFGPALLLVVVLCVPVQWDDPDSGMI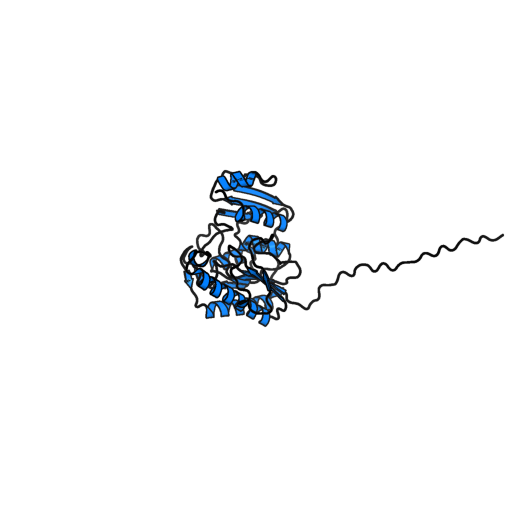MGIDRRSSVVSSSVNCSRHVDDSD

pLDDT: mean 92.57, std 15.33, range [38.84, 98.94]

Mean predicted aligned error: 6.35 Å

Nearest PDB structures (foldseek):
  1hi9-assembly1_A  TM=9.810E-01  e=9.956E-31  Bacillus subtilis
  7yly-assembly1_q  TM=2.543E-01  e=1.590E+00  Saccharomyces cerevisiae
  5gw4-assembly1_D  TM=1.860E-01  e=1.496E+00  Saccharomyces cerevisiae S288C
  5gw5-assembly1_G  TM=1.766E-01  e=2.158E+00  Saccharomyces cerevisiae S288C

Solvent-accessible surface area (backbone atoms only — not comparable to full-atom values): 15791 Å² total; per-residue (Å²): 136,82,91,82,81,86,84,78,82,78,79,80,73,82,77,75,69,82,74,76,75,74,80,74,95,80,65,43,23,38,36,34,29,34,34,51,56,14,25,56,84,45,47,53,66,41,35,69,31,95,87,24,90,45,17,70,60,38,35,52,45,42,40,52,43,50,38,20,31,49,50,11,30,46,77,54,58,42,72,43,41,42,35,20,39,42,38,86,64,6,66,64,69,55,73,90,71,51,53,82,87,51,43,81,47,64,44,50,88,42,80,52,46,55,56,44,89,71,50,69,80,35,65,33,32,34,37,37,16,35,43,18,27,31,83,53,92,46,14,31,65,40,31,24,81,65,65,47,36,46,44,36,25,51,71,83,45,78,43,22,57,62,49,57,48,45,40,51,34,13,75,39,64,19,17,60,33,36,38,27,7,27,55,46,26,38,49,57,48,32,73,73,61,65,59,56,38,63,43,65,25,30,44,48,78,22,45,72,39,64,52,68,50,58,68,68,60,36,26,50,49,36,16,51,44,35,20,52,32,55,75,44,46,88,77,43,66,47,50,67,79,72,74,63,41,38,41,35,42,29,38,74,44,46,58,51,31,66,58,50,42,71,40,91,72,36,43,68,75,56,74,27,28,32,31,36,72,35,77,47,65,67,64,46,51,38,50,52,46,44,58,42,71,68,58,66,77,121